Protein AF-A0A1L7VEY6-F1 (afdb_monomer_lite)

pLDDT: mean 81.84, std 14.25, range [28.11, 97.5]

Radius of gyration: 46.7 Å; chains: 1; bounding box: 85×42×125 Å

Sequence (259 aa):
MADPLSISASIAGLVALADLVFRSGTKYVKGYRGTPTEVGNLMREVRSLSVILHNLSLVAFDLEETERPETTAAVHEPPPALQPHYLHDCHQLLRRLETGLSRIEASLDSGSGRQRLQARLKWPFTSTESKDMIQDIQRYNQIIHTALAADSLAKLKHCLSRQIEMKDGLEKINRTAEKILDIQVKIALDTKRNQVLEDFGQFNPRGEYETNNRLRHDLTGLWLTQGPEFDCWYSTPASRLWCSGIPGAGKSVLFCSRD

Secondary structure (DSSP, 8-state):
------HHHHHHHHHHHHHHHHHHHHHHHHH-TT--HHHHHHHHHHHHHHHHHHHHHHHHHHHHHH----------PPPPSS-HHHHHHHHHHHHHHHHHHHHHHHHHHHS-HHHHHHHHH--SS-HHHHHHHHHHHHHHHHHHHHHHHHHHHHHHHHHHHHHHHHHHHHHHHHHHHHHHHHHHHHHHHHHHHHHHHHHH-SS-THHHHHHHHHHPPTTTTHHHHTSHHHHHHHHSTT--------TTSSHHHHT----

InterPro domains:
  IPR031348 Azaphilone pigments biosynthesis cluster protein L, N-terminal [PF17111] (2-161)
  IPR056884 Nephrocystin 3-like, N-terminal [PF24883] (220-256)

Foldseek 3Di:
DDDDQQPLNLLVVLLVLLVLLLVLLVCLVVLDPDDPVLSVLLSVLSVLLSVLSVVVSVVSVVVVVPDDPDPDDDDPDDDQLDDVVLSVVSVVLSVVSNVLSVVLVVQLVPDDPVSVVVSSVDRSDDPVVSVVSSVSSVVSSVSSVVSVVVVVVVVVVVVVVVVVVVVVVVVVVVVVVVVVVVVVVVVVVVVVVVVVCVVPCPDDCVVVLVVLCVVADPPQQVCPCVDPLNVCQVPDPPRDDDDDDDPPPSPSSSPSDDD

Structure (mmCIF, N/CA/C/O backbone):
data_AF-A0A1L7VEY6-F1
#
_entry.id   AF-A0A1L7VEY6-F1
#
loop_
_atom_site.group_PDB
_atom_site.id
_atom_site.type_symbol
_atom_site.label_atom_id
_atom_site.label_alt_id
_atom_site.label_comp_id
_atom_site.label_asym_id
_atom_site.label_entity_id
_atom_site.label_seq_id
_atom_site.pdbx_PDB_ins_code
_atom_site.Cartn_x
_atom_site.Cartn_y
_atom_site.Cartn_z
_atom_site.occupancy
_atom_site.B_iso_or_equiv
_atom_site.auth_seq_id
_atom_site.auth_comp_id
_atom_site.auth_asym_id
_atom_site.auth_atom_id
_atom_site.pdbx_PDB_model_num
ATOM 1 N N . MET A 1 1 ? 14.654 -15.160 25.512 1.00 33.06 1 MET A N 1
ATOM 2 C CA . MET A 1 1 ? 14.544 -13.850 26.189 1.00 33.06 1 MET A CA 1
ATOM 3 C C . MET A 1 1 ? 13.181 -13.328 25.791 1.00 33.06 1 MET A C 1
ATOM 5 O O . MET A 1 1 ? 12.918 -13.332 24.603 1.00 33.06 1 MET A O 1
ATOM 9 N N . ALA A 1 2 ? 12.300 -13.135 26.773 1.00 28.11 2 ALA A N 1
ATOM 10 C CA . ALA A 1 2 ? 10.842 -13.200 26.649 1.00 28.11 2 ALA A CA 1
ATOM 11 C C . ALA A 1 2 ? 10.269 -12.466 25.428 1.00 28.11 2 ALA A C 1
ATOM 13 O O . ALA A 1 2 ? 10.498 -11.267 25.300 1.00 28.11 2 ALA A O 1
ATOM 14 N N . ASP A 1 3 ? 9.490 -13.178 24.607 1.00 36.47 3 ASP A N 1
ATOM 15 C CA . ASP A 1 3 ? 8.553 -12.553 23.676 1.00 36.47 3 ASP A CA 1
ATOM 16 C C . ASP A 1 3 ? 7.595 -11.690 24.510 1.00 36.47 3 ASP A C 1
ATOM 18 O O . ASP A 1 3 ? 6.829 -12.227 25.323 1.00 36.47 3 ASP A O 1
ATOM 22 N N . PRO A 1 4 ? 7.651 -10.356 24.393 1.00 43.50 4 PRO A N 1
ATOM 23 C CA . PRO A 1 4 ? 6.598 -9.529 24.939 1.00 43.50 4 PRO A CA 1
ATOM 24 C C . PRO A 1 4 ? 5.365 -9.821 24.082 1.00 43.50 4 PRO A C 1
ATOM 26 O O . PRO A 1 4 ? 5.458 -9.766 22.861 1.00 43.50 4 PRO A O 1
ATOM 29 N N . LEU A 1 5 ? 4.245 -10.203 24.705 1.00 57.78 5 LEU A N 1
ATOM 30 C CA . LEU A 1 5 ? 2.937 -10.393 24.057 1.00 57.78 5 LEU A CA 1
ATOM 31 C C . LEU A 1 5 ? 2.794 -9.468 22.840 1.00 57.78 5 LEU A C 1
ATOM 33 O O . LEU A 1 5 ? 2.812 -8.248 23.024 1.00 57.78 5 LEU A O 1
ATOM 37 N N . SER A 1 6 ? 2.710 -10.028 21.628 1.00 76.94 6 SER A N 1
ATOM 38 C CA . SER A 1 6 ? 2.703 -9.191 20.427 1.00 76.94 6 SER A CA 1
ATOM 39 C C . SER A 1 6 ? 1.501 -8.238 20.445 1.00 76.94 6 SER A C 1
ATOM 41 O O . SER A 1 6 ? 0.494 -8.462 21.137 1.00 76.94 6 SER A O 1
ATOM 43 N N . ILE A 1 7 ? 1.628 -7.115 19.745 1.00 80.62 7 ILE A N 1
ATOM 44 C CA . ILE A 1 7 ? 0.630 -6.044 19.750 1.00 80.62 7 ILE A CA 1
ATOM 45 C C . ILE A 1 7 ? -0.705 -6.597 19.236 1.00 80.62 7 ILE A C 1
ATOM 47 O O . ILE A 1 7 ? -1.757 -6.301 19.816 1.00 80.62 7 ILE A O 1
ATOM 51 N N . SER A 1 8 ? -0.664 -7.474 18.229 1.00 82.38 8 SER A N 1
ATOM 52 C CA . SER A 1 8 ? -1.844 -8.175 17.718 1.00 82.38 8 SER A CA 1
ATOM 53 C C . SER A 1 8 ? -2.522 -9.041 18.790 1.00 82.38 8 SER A C 1
ATOM 55 O O . SER A 1 8 ? -3.744 -8.973 18.941 1.00 82.38 8 SER A O 1
ATOM 57 N N . ALA A 1 9 ? -1.760 -9.764 19.619 1.00 85.06 9 ALA A N 1
ATOM 58 C CA . ALA A 1 9 ? -2.306 -10.557 20.724 1.00 85.06 9 ALA A CA 1
ATOM 59 C C . ALA A 1 9 ? -2.981 -9.684 21.801 1.00 85.06 9 ALA A C 1
ATOM 61 O O . ALA A 1 9 ? -4.040 -10.044 22.326 1.00 85.06 9 ALA A O 1
ATOM 62 N N . SER A 1 10 ? -2.410 -8.514 22.106 1.00 86.69 10 SER A N 1
ATOM 63 C CA . SER A 1 10 ? -3.004 -7.539 23.035 1.00 86.69 10 SER A CA 1
ATOM 64 C C . SER A 1 10 ? -4.344 -6.995 22.518 1.00 86.69 10 SER A C 1
ATOM 66 O O . SER A 1 10 ? -5.344 -6.976 23.246 1.00 86.69 10 SER A O 1
ATOM 68 N N . ILE A 1 11 ? -4.406 -6.627 21.232 1.00 88.56 11 ILE A N 1
ATOM 69 C CA . ILE A 1 11 ? -5.637 -6.146 20.586 1.00 88.56 11 ILE A CA 1
ATOM 70 C C . ILE A 1 11 ? -6.682 -7.270 20.496 1.00 88.56 11 ILE A C 1
ATOM 72 O O . ILE A 1 11 ? -7.860 -7.038 20.770 1.00 88.56 11 ILE A O 1
ATOM 76 N N . ALA A 1 12 ? -6.277 -8.505 20.198 1.00 88.94 12 ALA A N 1
ATOM 77 C CA . ALA A 1 12 ? -7.180 -9.655 20.211 1.00 88.94 12 ALA A CA 1
ATOM 78 C C . ALA A 1 12 ? -7.801 -9.886 21.604 1.00 88.94 12 ALA A C 1
ATOM 80 O O . ALA A 1 12 ? -8.997 -10.175 21.717 1.00 88.94 12 ALA A O 1
ATOM 81 N N . GLY A 1 13 ? -7.026 -9.684 22.676 1.00 91.06 13 GLY A N 1
ATOM 82 C CA . GLY A 1 13 ? -7.532 -9.705 24.052 1.00 91.06 13 GLY A CA 1
ATOM 83 C C . GLY A 1 13 ? -8.598 -8.634 24.315 1.00 91.06 13 GLY A C 1
ATOM 84 O O . GLY A 1 13 ? -9.615 -8.912 24.955 1.00 91.06 13 GLY A O 1
ATOM 85 N N . LEU A 1 14 ? -8.409 -7.430 23.770 1.00 91.69 14 LEU A N 1
ATOM 86 C CA . LEU A 1 14 ? -9.393 -6.343 23.805 1.00 91.69 14 LEU A CA 1
ATOM 87 C C . LEU A 1 14 ? -10.690 -6.694 23.058 1.00 91.69 14 LEU A C 1
ATOM 89 O O . LEU A 1 14 ? -11.776 -6.453 23.588 1.00 91.69 14 LEU A O 1
ATOM 93 N N . VAL A 1 15 ? -10.590 -7.301 21.869 1.00 93.06 15 VAL A N 1
ATOM 94 C CA . VAL A 1 15 ? -11.752 -7.775 21.090 1.00 93.06 15 VAL A CA 1
ATOM 95 C C . VAL A 1 15 ? -12.550 -8.806 21.887 1.00 93.06 15 VAL A C 1
ATOM 97 O O . VAL A 1 15 ? -13.763 -8.665 22.044 1.00 93.06 15 VAL A O 1
ATOM 100 N N . ALA A 1 16 ? -11.872 -9.804 22.462 1.00 92.88 16 ALA A N 1
ATOM 101 C CA . ALA A 1 16 ? -12.519 -10.834 23.275 1.00 92.88 16 ALA A CA 1
ATOM 102 C C . ALA A 1 16 ? -13.259 -10.238 24.485 1.00 92.88 16 ALA A C 1
ATOM 104 O O . ALA A 1 16 ? -14.359 -10.677 24.833 1.00 92.88 16 ALA A O 1
ATOM 105 N N . LEU A 1 17 ? -12.679 -9.208 25.106 1.00 93.19 17 LEU A N 1
ATOM 106 C CA . LEU A 1 17 ? -13.295 -8.496 26.218 1.00 93.19 17 LEU A CA 1
ATOM 107 C C . LEU A 1 17 ? -14.542 -7.716 25.767 1.00 93.19 17 LEU A C 1
ATOM 109 O O . LEU A 1 17 ? -15.595 -7.824 26.397 1.00 93.19 17 LEU A O 1
ATOM 113 N N . ALA A 1 18 ? -14.451 -6.958 24.670 1.00 93.75 18 ALA A N 1
ATOM 114 C CA . ALA A 1 18 ? -15.583 -6.212 24.119 1.00 93.75 18 ALA A CA 1
ATOM 115 C C . ALA A 1 18 ? -16.755 -7.141 23.762 1.00 93.75 18 ALA A C 1
ATOM 117 O O . ALA A 1 18 ? -17.911 -6.848 24.084 1.00 93.75 18 ALA A O 1
ATOM 118 N N . ASP A 1 19 ? -16.456 -8.302 23.179 1.00 91.50 19 ASP A N 1
ATOM 119 C CA . ASP A 1 19 ? -17.444 -9.330 22.861 1.00 91.50 19 ASP A CA 1
ATOM 120 C C . ASP A 1 19 ? -18.105 -9.921 24.109 1.00 91.50 19 ASP A C 1
ATOM 122 O O . ASP A 1 19 ? -19.321 -10.144 24.116 1.00 91.50 19 ASP A O 1
ATOM 126 N N . LEU A 1 20 ? -17.339 -10.156 25.177 1.00 91.62 20 LEU A N 1
ATOM 127 C CA . LEU A 1 20 ? -17.881 -10.620 26.454 1.00 91.62 20 LEU A CA 1
ATOM 128 C C . LEU A 1 20 ? -18.860 -9.593 27.041 1.00 91.62 20 LEU A C 1
ATOM 130 O O . LEU A 1 20 ? -19.999 -9.945 27.359 1.00 91.62 20 LEU A O 1
ATOM 134 N N . VAL A 1 21 ? -18.456 -8.318 27.099 1.00 91.25 21 VAL A N 1
ATOM 135 C CA . VAL A 1 21 ? -19.304 -7.207 27.567 1.00 91.25 21 VAL A CA 1
ATOM 136 C C . VAL A 1 21 ? -20.582 -7.113 26.738 1.00 91.25 21 VAL A C 1
ATOM 138 O O . VAL A 1 21 ? -21.679 -7.032 27.296 1.00 91.25 21 VAL A O 1
ATOM 141 N N . PHE A 1 22 ? -20.468 -7.180 25.410 1.00 90.81 22 PHE A N 1
ATOM 142 C CA . PHE A 1 22 ? -21.618 -7.128 24.513 1.00 90.81 22 PHE A CA 1
ATOM 143 C C . PHE A 1 22 ? -22.574 -8.308 24.731 1.00 90.81 22 PHE A C 1
ATOM 145 O O . PHE A 1 22 ? -23.793 -8.124 24.794 1.00 90.81 22 PHE A O 1
ATOM 152 N N . ARG A 1 23 ? -22.058 -9.532 24.886 1.00 88.38 23 ARG A N 1
ATOM 153 C CA . ARG A 1 23 ? -22.882 -10.724 25.151 1.00 88.38 23 ARG A CA 1
ATOM 154 C C . ARG A 1 23 ? -23.625 -10.610 26.480 1.00 88.38 23 ARG A C 1
ATOM 156 O O . ARG A 1 23 ? -24.834 -10.842 26.511 1.00 88.38 23 ARG A O 1
ATOM 163 N N . SER A 1 24 ? -22.943 -10.230 27.556 1.00 85.06 24 SER A N 1
ATOM 164 C CA . SER A 1 24 ? -23.573 -10.079 28.875 1.00 85.06 24 SER A CA 1
ATOM 165 C C . SER A 1 24 ? -24.581 -8.927 28.897 1.00 85.06 24 SER A C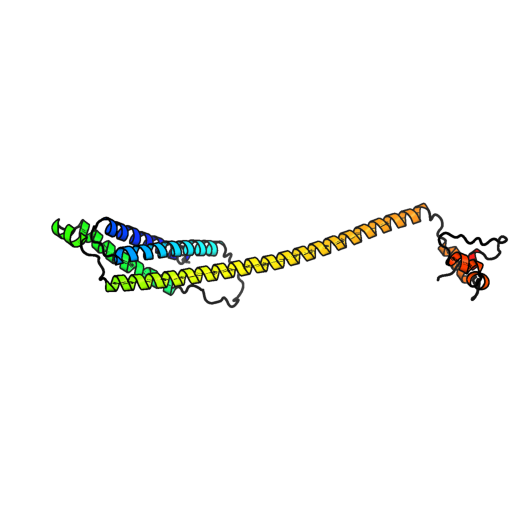 1
ATOM 167 O O . SER A 1 24 ? -25.713 -9.095 29.358 1.00 85.06 24 SER A O 1
ATOM 169 N N . GLY A 1 25 ? -24.251 -7.782 28.297 1.00 84.88 25 GLY A N 1
ATOM 170 C CA . GLY A 1 25 ? -25.176 -6.654 28.233 1.00 84.88 25 GLY A CA 1
ATOM 171 C C . GLY A 1 25 ? -26.377 -6.894 27.311 1.00 84.88 25 GLY A C 1
ATOM 172 O O . GLY A 1 25 ? -27.495 -6.506 27.644 1.00 84.88 25 GLY A O 1
ATOM 173 N N . THR A 1 26 ? -26.224 -7.614 26.195 1.00 83.88 26 THR A N 1
ATOM 174 C CA . THR A 1 26 ? -27.374 -7.979 25.342 1.00 83.88 26 THR A CA 1
ATOM 175 C C . THR A 1 26 ? -28.295 -9.011 25.987 1.00 83.88 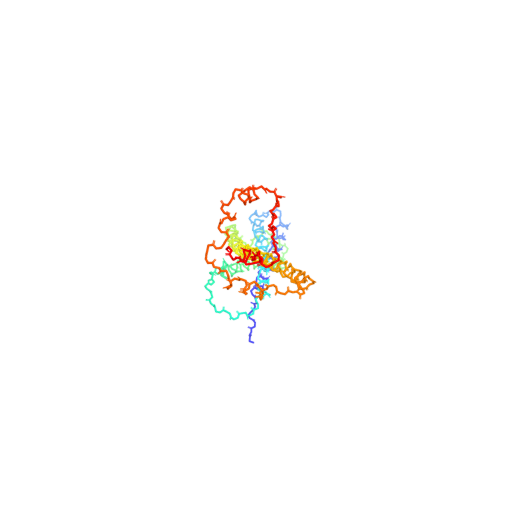26 THR A C 1
ATOM 177 O O . THR A 1 26 ? -29.512 -8.921 25.805 1.00 83.88 26 THR A O 1
ATOM 180 N N . LYS A 1 27 ? -27.761 -9.960 26.773 1.00 82.75 27 LYS A N 1
ATOM 181 C CA . LYS A 1 27 ? -28.581 -10.845 27.621 1.00 82.75 27 LYS A CA 1
ATOM 182 C C . LYS A 1 27 ? -29.423 -10.030 28.602 1.00 82.75 27 LYS A C 1
ATOM 184 O O . LYS A 1 27 ? -30.616 -10.298 28.733 1.00 82.75 27 LYS A O 1
ATOM 189 N N . TYR A 1 28 ? -28.831 -9.009 29.225 1.00 78.94 28 TYR A N 1
ATOM 190 C CA . TYR A 1 28 ? -29.542 -8.102 30.124 1.00 78.94 28 TYR A CA 1
ATOM 191 C C . TYR A 1 28 ? -30.670 -7.342 29.404 1.00 78.94 28 TYR A C 1
ATOM 193 O O . TYR A 1 28 ? -31.821 -7.408 29.834 1.00 78.94 28 TYR A O 1
ATOM 201 N N . VAL A 1 29 ? -30.377 -6.718 28.255 1.00 80.88 29 VAL A N 1
ATOM 202 C CA . VAL A 1 29 ? -31.369 -5.973 27.451 1.00 80.88 29 VAL A CA 1
ATOM 203 C C . VAL A 1 29 ? -32.544 -6.860 27.021 1.00 80.88 29 VAL A C 1
ATOM 205 O O . VAL A 1 29 ? -33.693 -6.431 27.083 1.00 80.88 29 VAL A O 1
ATOM 208 N N . LYS A 1 30 ? -32.279 -8.104 26.597 1.00 79.88 30 LYS A N 1
ATOM 209 C CA . LYS A 1 30 ? -33.329 -9.049 26.171 1.00 79.88 30 LYS A CA 1
ATOM 210 C C . LYS A 1 30 ? -34.138 -9.615 27.338 1.00 79.88 30 LYS A C 1
ATOM 212 O O . LYS A 1 30 ? -35.305 -9.954 27.161 1.00 79.88 30 LYS A O 1
ATOM 217 N N . GLY A 1 31 ? -33.522 -9.747 28.510 1.00 71.62 31 GLY A N 1
ATOM 218 C CA . GLY A 1 31 ? -34.147 -10.325 29.696 1.00 71.62 31 GLY A CA 1
ATOM 219 C C . GLY A 1 31 ? -35.153 -9.406 30.392 1.00 71.62 31 GLY A C 1
ATOM 220 O O . GLY A 1 31 ? -35.897 -9.883 31.249 1.00 71.62 31 GLY A O 1
ATOM 221 N N . TYR A 1 32 ? -35.200 -8.113 30.044 1.00 67.56 32 TYR A N 1
ATOM 222 C CA . TYR A 1 32 ? -35.969 -7.124 30.794 1.00 67.56 32 TYR A CA 1
ATOM 223 C C . TYR A 1 32 ? -36.780 -6.161 29.910 1.00 67.56 32 TYR A C 1
ATOM 225 O O . TYR A 1 32 ? -36.256 -5.469 29.040 1.00 67.56 32 TYR A O 1
ATOM 233 N N . ARG A 1 33 ? -38.095 -6.081 30.177 1.00 57.72 33 ARG A N 1
ATOM 234 C CA . ARG A 1 33 ? -39.062 -5.260 29.419 1.00 57.72 33 ARG A CA 1
ATOM 235 C C . ARG A 1 33 ? -39.012 -3.752 29.730 1.00 57.72 33 ARG A C 1
ATOM 237 O O . ARG A 1 33 ? -39.722 -3.002 29.074 1.00 57.72 33 ARG A O 1
ATOM 244 N N . GLY A 1 34 ? -38.197 -3.303 30.690 1.00 64.75 34 GLY A N 1
ATOM 245 C CA . GLY A 1 34 ? -38.077 -1.891 31.097 1.00 64.75 34 GLY A CA 1
ATOM 246 C C . GLY A 1 34 ? -36.655 -1.334 31.008 1.00 64.75 34 GLY A C 1
ATOM 247 O O . GLY A 1 34 ? -36.299 -0.448 31.781 1.00 64.75 34 GLY A O 1
ATOM 248 N N . THR A 1 35 ? -35.813 -1.917 30.153 1.00 67.38 35 THR A N 1
ATOM 249 C CA . THR A 1 35 ? -34.392 -1.565 30.063 1.00 67.38 35 THR A CA 1
ATOM 250 C C . THR A 1 35 ? -34.218 -0.095 29.658 1.00 67.38 35 THR A C 1
ATOM 252 O O . THR A 1 35 ? -34.824 0.317 28.667 1.00 67.38 35 THR A O 1
ATOM 255 N N . PRO A 1 36 ? -33.384 0.692 30.370 1.00 74.38 36 PRO A N 1
ATOM 256 C CA . PRO A 1 36 ? -33.087 2.063 29.976 1.00 74.38 36 PRO A CA 1
ATOM 257 C C . PRO A 1 36 ? -32.512 2.095 28.560 1.00 74.38 36 PRO A C 1
ATOM 259 O O . PRO A 1 36 ? -31.654 1.279 28.205 1.00 74.38 36 PRO A O 1
ATOM 262 N N . THR A 1 37 ? -32.962 3.050 27.750 1.00 81.62 37 THR A N 1
ATOM 263 C CA . THR A 1 37 ? -32.479 3.247 26.373 1.00 81.62 37 THR A CA 1
ATOM 264 C C . THR A 1 37 ? -30.956 3.400 26.294 1.00 81.62 37 THR A C 1
ATOM 266 O O . THR A 1 37 ? -30.326 2.978 25.325 1.00 81.62 37 THR A O 1
ATOM 269 N N . GLU A 1 38 ? -30.358 3.927 27.359 1.00 81.75 38 GLU A N 1
ATOM 270 C CA . GLU A 1 38 ? -28.931 4.116 27.575 1.00 81.75 38 GLU A CA 1
ATOM 271 C C . GLU A 1 38 ? -28.163 2.796 27.518 1.00 81.75 38 GLU A C 1
ATOM 273 O O . GLU A 1 38 ? -27.104 2.741 26.905 1.00 81.75 38 GLU A O 1
ATOM 278 N N . VAL A 1 39 ? -28.711 1.708 28.066 1.00 84.12 39 VAL A N 1
ATOM 279 C CA . VAL A 1 39 ? -28.053 0.393 28.032 1.00 84.12 39 VAL A CA 1
ATOM 280 C C . VAL A 1 39 ? -28.006 -0.148 26.605 1.00 84.12 39 VAL A C 1
ATOM 282 O O . VAL A 1 39 ? -26.983 -0.667 26.164 1.00 84.12 39 VAL A O 1
ATOM 285 N N . GLY A 1 40 ? -29.098 0.010 25.851 1.00 85.12 40 GLY A N 1
ATOM 286 C CA . GLY A 1 40 ? -29.143 -0.378 24.441 1.00 85.12 40 GLY A CA 1
ATOM 287 C C . GLY A 1 40 ? -28.168 0.432 23.583 1.00 85.12 40 GLY A C 1
ATOM 288 O O . GLY A 1 40 ? -27.481 -0.133 22.730 1.00 85.12 40 GLY A O 1
ATOM 289 N N . ASN A 1 41 ? -28.070 1.739 23.839 1.00 88.12 41 ASN A N 1
ATOM 290 C CA . ASN A 1 41 ? -27.112 2.617 23.169 1.00 88.12 41 ASN A CA 1
ATOM 291 C C . ASN A 1 41 ? -25.667 2.235 23.509 1.00 88.12 41 ASN A C 1
ATOM 293 O O . ASN A 1 41 ? -24.867 2.059 22.597 1.00 88.12 41 ASN A O 1
ATOM 297 N N . LEU A 1 42 ? -25.364 1.996 24.786 1.00 89.75 42 LEU A N 1
ATOM 298 C CA . LEU A 1 42 ? -24.052 1.535 25.233 1.00 89.75 42 LEU A CA 1
ATOM 299 C C . LEU A 1 42 ? -23.646 0.223 24.553 1.00 89.75 42 LEU A C 1
ATOM 301 O O . LEU A 1 42 ? -22.539 0.122 24.036 1.00 89.75 42 LEU A O 1
ATOM 305 N N . MET A 1 43 ? -24.543 -0.765 24.474 1.00 90.19 43 MET A N 1
ATOM 306 C CA . MET A 1 43 ? -24.238 -2.025 23.783 1.00 90.19 43 MET A CA 1
ATOM 307 C C . MET A 1 43 ? -24.006 -1.840 22.281 1.00 90.19 43 MET A C 1
ATOM 309 O O . MET A 1 43 ? -23.199 -2.561 21.694 1.00 90.19 43 MET A O 1
ATOM 313 N N . ARG A 1 44 ? -24.686 -0.879 21.644 1.00 90.94 44 ARG A N 1
ATOM 314 C CA . ARG A 1 44 ? -24.435 -0.536 20.237 1.00 90.94 44 ARG A CA 1
ATOM 315 C C . ARG A 1 44 ? -23.032 0.041 20.054 1.00 90.94 44 ARG A C 1
ATOM 317 O O . ARG A 1 44 ? -22.335 -0.369 19.130 1.00 90.94 44 ARG A O 1
ATOM 324 N N . GLU A 1 45 ? -22.611 0.923 20.955 1.00 93.06 45 GLU A N 1
ATOM 325 C CA . GLU A 1 45 ? -21.274 1.522 20.922 1.00 93.06 45 GLU A CA 1
ATOM 326 C C . GLU A 1 45 ? -20.167 0.504 21.224 1.00 93.06 45 GLU A C 1
ATOM 328 O O . GLU A 1 45 ? -19.169 0.466 20.509 1.00 93.06 45 GLU A O 1
ATOM 333 N N . VAL A 1 46 ? -20.365 -0.390 22.202 1.00 92.62 46 VAL A N 1
ATOM 334 C CA . VAL A 1 46 ? -19.427 -1.496 22.488 1.00 92.62 46 VAL A CA 1
ATOM 335 C C . VAL A 1 46 ? -19.292 -2.431 21.284 1.00 92.62 46 VAL A C 1
ATOM 337 O O . VAL A 1 46 ? -18.192 -2.877 20.966 1.00 92.62 46 VAL A O 1
ATOM 340 N N . ARG A 1 47 ? -20.391 -2.707 20.570 1.00 91.81 47 ARG A N 1
ATOM 341 C CA . ARG A 1 47 ? -20.339 -3.495 19.331 1.00 91.81 47 ARG A CA 1
ATOM 342 C C . ARG A 1 47 ? -19.530 -2.790 18.246 1.00 91.81 47 ARG A C 1
ATOM 344 O O . ARG A 1 47 ? -18.737 -3.444 17.578 1.00 91.81 47 ARG A O 1
ATOM 351 N N . SER A 1 48 ? -19.747 -1.488 18.068 1.00 92.25 48 SER A N 1
ATOM 352 C CA . SER A 1 48 ? -18.969 -0.671 17.130 1.00 92.25 48 SER A CA 1
ATOM 353 C C . SER A 1 48 ? -17.474 -0.737 17.462 1.00 92.25 48 SER A C 1
ATOM 355 O O . SER A 1 48 ? -16.655 -1.013 16.586 1.00 92.25 48 SER A O 1
ATOM 357 N N . LEU A 1 49 ? -17.138 -0.624 18.751 1.00 92.56 49 LEU A N 1
ATOM 358 C CA . LEU A 1 49 ? -15.768 -0.739 19.244 1.00 92.56 49 LEU A CA 1
ATOM 359 C C . LEU A 1 49 ? -15.162 -2.117 18.975 1.00 92.56 49 LEU A C 1
ATOM 361 O O . LEU A 1 49 ? -14.035 -2.185 18.499 1.00 92.56 49 LEU A O 1
ATOM 365 N N . SER A 1 50 ? -15.903 -3.206 19.204 1.00 92.25 50 SER A N 1
ATOM 366 C CA . SER A 1 50 ? -15.431 -4.567 18.893 1.00 92.25 50 SER A CA 1
ATOM 367 C C . SER A 1 50 ? -15.064 -4.718 17.410 1.00 92.25 50 SER A C 1
ATOM 369 O O . SER A 1 50 ? -13.989 -5.219 17.087 1.00 92.25 50 SER A O 1
ATOM 371 N N . VAL A 1 51 ? -15.898 -4.199 16.498 1.00 91.75 51 VAL A N 1
ATOM 372 C CA . VAL A 1 51 ? -15.626 -4.245 15.049 1.00 91.75 51 VAL A CA 1
ATOM 373 C C . VAL A 1 51 ? -14.360 -3.463 14.689 1.00 91.75 51 VAL A C 1
ATOM 375 O O . VAL A 1 51 ? -13.517 -3.963 13.948 1.00 91.75 51 VAL A O 1
ATOM 378 N N . ILE A 1 52 ? -14.202 -2.250 15.222 1.00 91.12 52 ILE A N 1
ATOM 379 C CA . ILE A 1 52 ? -13.029 -1.412 14.940 1.00 91.12 52 ILE A CA 1
ATOM 380 C C . ILE A 1 52 ? -11.752 -2.036 15.525 1.00 91.12 52 ILE A C 1
ATOM 382 O O . ILE A 1 52 ? -10.721 -2.056 14.854 1.00 91.12 52 ILE A O 1
ATOM 386 N N . LEU A 1 53 ? -11.819 -2.597 16.736 1.00 91.00 53 LEU A N 1
ATOM 387 C CA . LEU A 1 53 ? -10.705 -3.321 17.354 1.00 91.00 53 LEU A CA 1
ATOM 388 C C . LEU A 1 53 ? -10.342 -4.588 16.575 1.00 91.00 53 LEU A C 1
ATOM 390 O O . LEU A 1 53 ? -9.164 -4.909 16.456 1.00 91.00 53 LEU A O 1
ATOM 394 N N . HIS A 1 54 ? -11.324 -5.289 16.006 1.00 90.56 54 HIS A N 1
ATOM 395 C CA . HIS A 1 54 ? -11.062 -6.440 15.149 1.00 90.56 54 HIS A CA 1
ATOM 396 C C . HIS A 1 54 ? -10.323 -6.028 13.871 1.00 90.56 54 HIS A C 1
ATOM 398 O O . HIS A 1 54 ? -9.308 -6.631 13.535 1.00 90.56 54 HIS A O 1
ATOM 404 N N . ASN A 1 55 ? -10.760 -4.951 13.211 1.00 89.06 55 ASN A N 1
ATOM 405 C CA . ASN A 1 55 ? -10.047 -4.403 12.054 1.00 89.06 55 ASN A CA 1
ATOM 406 C C . ASN A 1 55 ? -8.614 -3.992 12.419 1.00 89.06 55 ASN A C 1
ATOM 408 O O . ASN A 1 55 ? -7.682 -4.274 11.671 1.00 89.06 55 ASN A O 1
ATOM 412 N N . LEU A 1 56 ? -8.426 -3.375 13.589 1.00 87.69 56 LEU A N 1
ATOM 413 C CA . LEU A 1 56 ? -7.100 -3.036 14.100 1.00 87.69 56 LEU A CA 1
ATOM 414 C C . LEU A 1 56 ? -6.247 -4.287 14.362 1.00 87.69 56 LEU A C 1
ATOM 416 O O . LEU A 1 56 ? -5.058 -4.274 14.063 1.00 87.69 56 LEU A O 1
ATOM 420 N N . SER A 1 57 ? -6.842 -5.371 14.866 1.00 88.31 57 SER A N 1
ATOM 421 C CA . SER A 1 57 ? -6.157 -6.652 15.072 1.00 88.31 57 SER A CA 1
ATOM 422 C C . SER A 1 57 ? -5.666 -7.261 13.760 1.00 88.31 57 SER A C 1
ATOM 424 O O . SER A 1 57 ? -4.565 -7.800 13.738 1.00 88.31 57 SER A O 1
ATOM 426 N N . LEU A 1 58 ? -6.465 -7.183 12.689 1.00 85.31 58 LEU A N 1
ATOM 427 C CA . LEU A 1 58 ? -6.071 -7.669 11.362 1.00 85.31 58 LEU A CA 1
ATOM 428 C C . LEU A 1 58 ? -4.886 -6.864 10.822 1.00 85.31 58 LEU A C 1
ATOM 430 O O . LEU A 1 58 ? -3.889 -7.441 10.410 1.00 85.31 58 LEU A O 1
ATOM 434 N N . VAL A 1 59 ? -4.954 -5.532 10.919 1.00 83.94 59 VAL A N 1
ATOM 435 C CA . VAL A 1 59 ? -3.852 -4.655 10.493 1.00 83.94 59 VAL A CA 1
ATOM 436 C C . VAL A 1 59 ? -2.583 -4.909 11.311 1.00 83.94 59 VAL A C 1
ATOM 438 O O . VAL A 1 59 ? -1.498 -4.945 10.740 1.00 83.94 59 VAL A O 1
ATOM 441 N N . ALA A 1 60 ? -2.698 -5.099 12.628 1.00 83.75 60 ALA A N 1
ATOM 442 C CA . ALA A 1 60 ? -1.553 -5.399 13.486 1.00 83.75 60 ALA A CA 1
ATOM 443 C C . ALA A 1 60 ? -0.912 -6.754 13.145 1.00 83.75 60 ALA A C 1
ATOM 445 O O . ALA A 1 60 ? 0.309 -6.852 13.119 1.00 83.75 60 ALA A O 1
ATOM 446 N N . PHE A 1 61 ? -1.721 -7.775 12.848 1.00 82.31 61 PHE A N 1
ATOM 447 C CA . PHE A 1 61 ? -1.231 -9.089 12.430 1.00 82.31 61 PHE A CA 1
ATOM 448 C C . PHE A 1 61 ? -0.485 -9.022 11.090 1.00 82.31 61 PHE A C 1
ATOM 450 O O . PHE A 1 61 ? 0.644 -9.494 10.998 1.00 82.31 61 PHE A O 1
ATOM 457 N N . ASP A 1 62 ? -1.072 -8.364 10.083 1.00 78.56 62 ASP A N 1
ATOM 458 C CA . ASP A 1 62 ? -0.447 -8.208 8.764 1.00 78.56 62 ASP A CA 1
ATOM 459 C C . ASP A 1 62 ? 0.900 -7.466 8.853 1.00 78.56 62 ASP A C 1
ATOM 461 O O . ASP A 1 62 ? 1.846 -7.789 8.131 1.00 78.56 62 ASP A O 1
ATOM 465 N N . LEU A 1 63 ? 1.000 -6.464 9.736 1.00 74.50 63 LEU A N 1
ATOM 466 C CA . LEU A 1 63 ? 2.239 -5.720 9.974 1.00 74.50 63 LEU A CA 1
ATOM 467 C C . LEU A 1 63 ? 3.303 -6.585 10.662 1.00 74.50 63 LEU A C 1
ATOM 469 O O . LEU A 1 63 ? 4.436 -6.619 10.189 1.00 74.50 63 LEU A O 1
ATOM 473 N N . GLU A 1 64 ? 2.934 -7.325 11.710 1.00 78.31 64 GLU A N 1
ATOM 474 C CA . GLU A 1 64 ? 3.843 -8.246 12.411 1.00 78.31 64 GLU A CA 1
ATOM 475 C C . GLU A 1 64 ? 4.360 -9.372 11.493 1.00 78.31 64 GLU A C 1
ATOM 477 O O . GLU A 1 64 ? 5.503 -9.801 11.637 1.00 78.31 64 GLU A O 1
ATOM 482 N N . GLU A 1 65 ? 3.559 -9.839 10.528 1.00 72.56 65 GLU A N 1
ATOM 483 C CA . GLU A 1 65 ? 3.977 -10.860 9.552 1.00 72.56 65 GLU A CA 1
ATOM 484 C C . GLU A 1 65 ? 4.854 -10.282 8.421 1.00 72.56 65 GLU A C 1
ATOM 486 O O . GLU A 1 65 ? 5.726 -10.971 7.883 1.00 72.56 65 GLU A O 1
ATOM 491 N N . THR A 1 66 ? 4.649 -9.010 8.062 1.00 65.25 66 THR A N 1
ATOM 492 C CA . THR A 1 66 ? 5.382 -8.343 6.970 1.00 65.25 66 THR A CA 1
ATOM 493 C C . THR A 1 66 ? 6.728 -7.759 7.424 1.00 65.25 66 THR A C 1
ATOM 495 O O . THR A 1 66 ? 7.637 -7.624 6.597 1.00 65.25 66 THR A O 1
ATOM 498 N N . GLU A 1 67 ? 6.903 -7.451 8.715 1.00 56.19 67 GLU A N 1
ATOM 499 C CA . GLU A 1 67 ? 8.178 -7.006 9.297 1.00 56.19 67 GLU A CA 1
ATOM 500 C C . GLU A 1 67 ? 9.234 -8.132 9.284 1.00 56.19 67 GLU A C 1
ATOM 502 O O . GLU A 1 67 ? 9.483 -8.837 10.263 1.00 56.19 67 GLU A O 1
ATOM 507 N N . ARG A 1 68 ? 9.940 -8.285 8.155 1.00 43.38 68 ARG A N 1
ATOM 508 C CA . ARG A 1 68 ? 11.297 -8.852 8.178 1.00 43.38 68 ARG A CA 1
ATOM 509 C C . ARG A 1 68 ? 12.215 -7.891 8.942 1.00 43.38 68 ARG A C 1
ATOM 511 O O . ARG A 1 68 ? 12.074 -6.682 8.770 1.00 43.38 68 ARG A O 1
ATOM 518 N N . PRO A 1 69 ? 13.192 -8.391 9.724 1.00 45.09 69 PRO A N 1
ATOM 519 C CA . PRO A 1 69 ? 14.141 -7.548 10.438 1.00 45.09 69 PRO A CA 1
ATOM 520 C C . PRO A 1 69 ? 15.116 -6.918 9.437 1.00 45.09 69 PRO A C 1
ATOM 522 O O . PRO A 1 69 ? 16.231 -7.398 9.239 1.00 45.09 69 PRO A O 1
ATOM 525 N N . GLU A 1 70 ? 14.689 -5.858 8.759 1.00 39.81 70 GLU A N 1
ATOM 526 C CA . GLU A 1 70 ? 15.589 -5.010 7.995 1.00 39.81 70 GLU A CA 1
ATOM 527 C C . GLU A 1 70 ? 16.160 -3.958 8.940 1.00 39.81 70 GLU A C 1
ATOM 529 O O . GLU A 1 70 ? 15.527 -2.979 9.329 1.00 39.81 70 GLU A O 1
ATOM 534 N N . THR A 1 71 ? 17.395 -4.223 9.353 1.00 40.97 71 THR A N 1
ATOM 535 C CA . THR A 1 71 ? 18.281 -3.331 10.090 1.00 40.97 71 THR A CA 1
ATOM 536 C C . THR A 1 71 ? 18.587 -2.092 9.243 1.00 40.97 71 THR A C 1
ATOM 538 O O . THR A 1 71 ? 19.681 -1.956 8.701 1.00 40.97 71 THR A O 1
ATOM 541 N N . THR A 1 72 ? 17.642 -1.167 9.099 1.00 40.22 72 THR A N 1
ATOM 542 C CA . THR A 1 72 ? 17.908 0.140 8.488 1.00 40.22 72 THR A CA 1
ATOM 543 C C . THR A 1 72 ? 17.495 1.254 9.430 1.00 40.22 72 THR A C 1
ATOM 545 O O . THR A 1 72 ? 16.323 1.539 9.644 1.00 40.22 72 THR A O 1
ATOM 548 N N . ALA A 1 73 ? 18.539 1.840 10.013 1.00 40.53 73 ALA A N 1
ATOM 549 C CA . ALA A 1 73 ? 18.601 3.077 10.768 1.00 40.53 73 ALA A CA 1
ATOM 550 C C . ALA A 1 73 ? 17.444 4.064 10.528 1.00 40.53 73 ALA A C 1
ATOM 552 O O . ALA A 1 73 ? 17.292 4.592 9.431 1.00 40.53 73 ALA A O 1
ATOM 553 N N . ALA A 1 74 ? 16.726 4.361 11.617 1.00 44.56 74 ALA A N 1
ATOM 554 C CA . ALA A 1 74 ? 16.174 5.664 11.996 1.00 44.56 74 ALA A CA 1
ATOM 555 C C . ALA A 1 74 ? 15.924 6.656 10.843 1.00 44.56 74 ALA A C 1
ATOM 557 O O . ALA A 1 74 ? 16.530 7.729 10.777 1.00 44.56 74 ALA A O 1
ATOM 558 N N . VAL A 1 75 ? 14.984 6.328 9.960 1.00 42.91 75 VAL A N 1
ATOM 559 C CA . VAL A 1 75 ? 14.228 7.360 9.252 1.00 42.91 75 VAL A CA 1
ATOM 560 C C . VAL A 1 75 ? 13.205 7.890 10.250 1.00 42.91 75 VAL A C 1
ATOM 562 O O . VAL A 1 75 ? 12.659 7.134 11.044 1.00 42.91 75 VAL A O 1
ATOM 565 N N . HIS A 1 76 ? 13.019 9.207 10.264 1.00 42.50 76 HIS A N 1
ATOM 566 C CA . HIS A 1 76 ? 12.063 9.924 11.105 1.00 42.50 76 HIS A CA 1
ATOM 567 C C . HIS A 1 76 ? 10.643 9.393 10.836 1.00 42.50 76 HIS A C 1
ATOM 569 O O . HIS A 1 76 ? 9.923 9.914 9.983 1.00 42.50 76 HIS A O 1
ATOM 575 N N . GLU A 1 77 ? 10.263 8.309 11.507 1.00 47.66 77 GLU A N 1
ATOM 576 C CA . GLU A 1 77 ? 8.909 7.790 11.437 1.00 47.66 77 GLU A CA 1
ATOM 577 C C . GLU A 1 77 ? 7.980 8.808 12.101 1.00 47.66 77 GLU A C 1
ATOM 579 O O . GLU A 1 77 ? 8.267 9.286 13.208 1.00 47.66 77 GLU A O 1
ATOM 584 N N . PRO A 1 78 ? 6.889 9.207 11.427 1.00 54.12 78 PRO A N 1
ATOM 585 C CA . PRO A 1 78 ? 5.874 10.022 12.066 1.00 54.12 78 PRO A CA 1
ATOM 586 C C . PRO A 1 78 ? 5.384 9.303 13.332 1.00 54.12 78 PRO A C 1
ATOM 588 O O . PRO A 1 78 ? 5.328 8.071 13.349 1.00 54.12 78 PRO A O 1
ATOM 591 N N . PRO A 1 79 ? 5.030 10.044 14.398 1.00 55.69 79 PRO A N 1
ATOM 592 C CA . PRO A 1 79 ? 4.519 9.426 15.612 1.00 55.69 79 PRO A CA 1
ATOM 593 C C . PRO A 1 79 ? 3.343 8.503 15.262 1.00 55.69 79 PRO A C 1
ATOM 595 O O . PRO A 1 79 ? 2.540 8.859 14.390 1.00 55.69 79 PRO A O 1
ATOM 598 N N . PRO A 1 80 ? 3.232 7.333 15.916 1.00 64.88 80 PRO A N 1
ATOM 599 C CA . PRO A 1 80 ? 2.205 6.359 15.589 1.00 64.88 80 PRO A CA 1
ATOM 600 C C . PRO A 1 80 ? 0.832 7.028 15.654 1.00 64.88 80 PRO A C 1
ATOM 602 O O . PRO A 1 80 ? 0.492 7.678 16.646 1.00 64.88 80 PRO A O 1
ATOM 605 N N . ALA A 1 81 ? 0.046 6.873 14.583 1.00 67.19 81 ALA A N 1
ATOM 606 C CA . ALA A 1 81 ? -1.274 7.493 14.460 1.00 67.19 81 ALA A CA 1
ATOM 607 C C . ALA A 1 81 ? -2.216 7.088 15.610 1.00 67.19 81 ALA A C 1
ATOM 609 O O . ALA A 1 81 ? -3.140 7.827 15.948 1.00 67.19 81 ALA A O 1
ATOM 610 N N . LEU A 1 82 ? -1.952 5.934 16.236 1.00 78.06 82 LEU A N 1
ATOM 611 C CA . LEU A 1 82 ? -2.614 5.466 17.442 1.00 78.06 82 LEU A CA 1
ATOM 612 C C . LEU A 1 82 ? -1.620 5.395 18.607 1.00 78.06 82 LEU A C 1
ATOM 614 O O . LEU A 1 82 ? -0.691 4.591 18.601 1.00 78.06 82 LEU A O 1
ATOM 618 N N . GLN A 1 83 ? -1.841 6.209 19.636 1.00 77.44 83 GLN A N 1
ATOM 619 C CA . GLN A 1 83 ? -1.012 6.170 20.837 1.00 77.44 83 GLN A CA 1
ATOM 620 C C . GLN A 1 83 ? -1.431 5.000 21.756 1.00 77.44 83 GLN A C 1
ATOM 622 O O . GLN A 1 83 ? -2.634 4.787 21.950 1.00 77.44 83 GLN A O 1
ATOM 627 N N . PRO A 1 84 ? -0.479 4.262 22.366 1.00 79.19 84 PRO A N 1
ATOM 628 C CA . PRO A 1 84 ? -0.775 3.074 23.177 1.00 79.19 84 PRO A CA 1
ATOM 629 C C . PRO A 1 84 ? -1.717 3.309 24.363 1.00 79.19 84 PRO A C 1
ATOM 631 O O . PRO A 1 84 ? -2.443 2.398 24.766 1.00 79.19 84 PRO A O 1
ATOM 634 N N . HIS A 1 85 ? -1.748 4.523 24.925 1.00 83.75 85 HIS A N 1
ATOM 635 C CA . HIS A 1 85 ? -2.620 4.825 26.061 1.00 83.75 85 HIS A CA 1
ATOM 636 C C . HIS A 1 85 ? -4.105 4.765 25.697 1.00 83.75 85 HIS A C 1
ATOM 638 O O . HIS A 1 85 ? -4.894 4.352 26.533 1.00 83.75 85 HIS A O 1
ATOM 644 N N . TYR A 1 86 ? -4.501 5.055 24.452 1.00 84.81 86 TYR A N 1
ATOM 645 C CA . TYR A 1 86 ? -5.909 4.937 24.050 1.00 84.81 86 TYR A CA 1
ATOM 646 C C . TYR A 1 86 ? -6.403 3.485 24.092 1.00 84.81 86 TYR A C 1
ATOM 648 O O . TYR A 1 86 ? -7.554 3.235 24.450 1.00 84.81 86 TYR A O 1
ATOM 656 N N . LEU A 1 87 ? -5.533 2.519 23.772 1.00 86.31 87 LEU A N 1
ATOM 657 C CA . LEU A 1 87 ? -5.840 1.091 23.901 1.00 86.31 87 LEU A CA 1
ATOM 658 C C . LEU A 1 87 ? -5.900 0.663 25.369 1.00 86.31 87 LEU A C 1
ATOM 660 O O . LEU A 1 87 ? -6.771 -0.122 25.748 1.00 86.31 87 LEU A O 1
ATOM 664 N N . HIS A 1 88 ? -5.011 1.206 26.203 1.00 88.12 88 HIS A N 1
ATOM 665 C CA . HIS A 1 88 ? -5.042 0.978 27.646 1.00 88.12 88 HIS A CA 1
ATOM 666 C C . HIS A 1 88 ? -6.331 1.516 28.284 1.00 88.12 88 HIS A C 1
ATOM 668 O O . HIS A 1 88 ? -6.994 0.797 29.033 1.00 88.12 88 HIS A O 1
ATOM 674 N N . ASP A 1 89 ? -6.734 2.735 27.932 1.00 87.69 89 ASP A N 1
ATOM 675 C CA . ASP A 1 89 ? -7.959 3.347 28.439 1.00 87.69 89 ASP A CA 1
ATOM 676 C C . ASP A 1 89 ? -9.204 2.573 27.975 1.00 87.69 89 ASP A C 1
ATOM 678 O O . ASP A 1 89 ? -10.106 2.301 28.773 1.00 87.69 89 ASP A O 1
ATOM 682 N N . CYS A 1 90 ? -9.227 2.130 26.708 1.00 90.62 90 CYS A N 1
ATOM 683 C CA . CYS A 1 90 ? -10.258 1.219 26.200 1.00 90.62 90 CYS A CA 1
ATOM 684 C C . CYS A 1 90 ? -10.330 -0.060 27.033 1.00 90.62 90 CYS A C 1
ATOM 686 O O . CYS A 1 90 ? -11.419 -0.489 27.417 1.00 90.62 90 CYS A O 1
ATOM 688 N N . HIS A 1 91 ? -9.176 -0.663 27.334 1.00 91.25 91 HIS A N 1
ATOM 689 C CA . HIS A 1 91 ? -9.103 -1.872 28.147 1.00 91.25 91 HIS A CA 1
ATOM 690 C C . HIS A 1 91 ? -9.675 -1.634 29.547 1.00 91.25 91 HIS A C 1
ATOM 692 O O . HIS A 1 91 ? -10.476 -2.438 30.028 1.00 91.25 91 HIS A O 1
ATOM 698 N N . GLN A 1 92 ? -9.319 -0.520 30.189 1.00 92.38 92 GLN A N 1
ATOM 699 C CA . GLN A 1 92 ? -9.810 -0.176 31.522 1.00 92.38 92 GLN A CA 1
ATOM 700 C C . GLN A 1 92 ? -11.328 0.054 31.532 1.00 92.38 92 GLN A C 1
ATOM 702 O O . GLN A 1 92 ? -12.022 -0.448 32.423 1.00 92.38 92 GLN A O 1
ATOM 707 N N . LEU A 1 93 ? -11.860 0.759 30.530 1.00 91.81 93 LEU A N 1
ATOM 708 C CA . LEU A 1 93 ? -13.295 1.010 30.401 1.00 91.81 93 LEU A CA 1
ATOM 709 C C . LEU A 1 93 ? -14.068 -0.293 30.177 1.00 91.81 93 LEU A C 1
ATOM 711 O O . LEU A 1 93 ? -15.054 -0.565 30.869 1.00 91.81 93 LEU A O 1
ATOM 715 N N . LEU A 1 94 ? -13.590 -1.131 29.259 1.00 92.31 94 LEU A N 1
ATOM 716 C CA . LEU A 1 94 ? -14.176 -2.434 28.973 1.00 92.31 94 LEU A CA 1
ATOM 717 C C . LEU A 1 94 ? -14.122 -3.364 30.197 1.00 92.31 94 LEU A C 1
ATOM 719 O O . LEU A 1 94 ? -15.120 -4.011 30.512 1.00 92.31 94 LEU A O 1
ATOM 723 N N . ARG A 1 95 ? -13.018 -3.374 30.956 1.00 92.81 95 ARG A N 1
ATOM 724 C CA . ARG A 1 95 ? -12.916 -4.104 32.235 1.00 92.81 95 ARG A CA 1
ATOM 725 C C . ARG A 1 95 ? -13.896 -3.595 33.283 1.00 92.81 95 ARG A C 1
ATOM 727 O O . ARG A 1 95 ? -14.490 -4.393 34.009 1.00 92.81 95 ARG A O 1
ATOM 734 N N . ARG A 1 96 ? -14.097 -2.280 33.377 1.00 91.62 96 ARG A N 1
ATOM 735 C CA . ARG A 1 96 ? -15.095 -1.702 34.287 1.00 91.62 96 ARG A CA 1
ATOM 736 C C . ARG A 1 96 ? -16.504 -2.172 33.917 1.00 91.62 96 ARG A C 1
ATOM 738 O O . ARG A 1 96 ? -17.254 -2.558 34.810 1.00 91.62 96 ARG A O 1
ATOM 745 N N . LEU A 1 97 ? -16.843 -2.197 32.625 1.00 89.56 97 LEU A N 1
ATOM 746 C CA . LEU A 1 97 ? -18.119 -2.735 32.140 1.00 89.56 97 LEU A CA 1
ATOM 747 C C . LEU A 1 97 ? -18.271 -4.228 32.441 1.00 89.56 97 LEU A C 1
ATOM 749 O O . LEU A 1 97 ? -19.298 -4.634 32.980 1.00 89.56 97 LEU A O 1
ATOM 753 N N . GLU A 1 98 ? -17.247 -5.025 32.142 1.00 91.31 98 GLU A N 1
ATOM 754 C CA . GLU A 1 98 ? -17.232 -6.470 32.387 1.00 91.31 98 GLU A CA 1
ATOM 755 C C . GLU A 1 98 ? -17.431 -6.776 33.871 1.00 91.31 98 GLU A C 1
ATOM 757 O O . GLU A 1 98 ? -18.384 -7.454 34.231 1.00 91.31 98 GLU A O 1
ATOM 762 N N . THR A 1 99 ? -16.631 -6.178 34.754 1.00 88.88 99 THR A N 1
ATOM 763 C CA . THR A 1 99 ? -16.765 -6.383 36.204 1.00 88.88 99 THR A CA 1
ATOM 764 C C . THR A 1 99 ? -18.124 -5.943 36.752 1.00 88.88 99 THR A C 1
ATOM 766 O O . THR A 1 99 ? -18.660 -6.600 37.645 1.00 88.88 99 THR A O 1
ATOM 769 N N . GLY A 1 100 ? -18.714 -4.863 36.228 1.00 85.56 100 GLY A N 1
ATOM 770 C CA . GLY A 1 100 ? -20.068 -4.441 36.593 1.00 85.56 100 GLY A CA 1
ATOM 771 C C . GLY A 1 100 ? -21.135 -5.461 36.186 1.00 85.56 100 GLY A C 1
ATOM 772 O O . GLY A 1 100 ? -22.012 -5.787 36.987 1.00 85.56 100 GLY A O 1
ATOM 773 N N . LEU A 1 101 ? -21.035 -6.005 34.970 1.00 84.50 101 LEU A N 1
ATOM 774 C CA . LEU A 1 101 ? -21.957 -7.014 34.442 1.00 84.50 101 LEU A CA 1
ATOM 775 C C . LEU A 1 101 ? -21.790 -8.373 35.141 1.00 84.50 101 LEU A C 1
ATOM 777 O O . LEU A 1 101 ? -22.782 -8.964 35.566 1.00 84.50 101 LEU A O 1
ATOM 781 N N . SER A 1 102 ? -20.553 -8.824 35.351 1.00 84.56 102 SER A N 1
ATOM 782 C CA . SER A 1 102 ? -20.221 -10.079 36.037 1.00 84.56 102 SER A CA 1
ATOM 783 C C . SER A 1 102 ? -20.704 -10.087 37.494 1.00 84.56 102 SER A C 1
ATOM 785 O O . SER A 1 102 ? -21.168 -11.112 37.991 1.00 84.56 102 SER A O 1
ATOM 787 N N . ARG A 1 103 ? -20.687 -8.934 38.186 1.00 81.88 103 ARG A N 1
ATOM 788 C CA . ARG A 1 103 ? -21.283 -8.797 39.532 1.00 81.88 103 ARG A CA 1
ATOM 789 C C . ARG A 1 103 ? -22.792 -9.030 39.529 1.00 81.88 103 ARG A C 1
ATOM 791 O O . ARG A 1 103 ? -23.309 -9.649 40.459 1.00 81.88 103 ARG A O 1
ATOM 798 N N . ILE A 1 104 ? -23.498 -8.553 38.501 1.00 76.19 104 ILE A N 1
ATOM 799 C CA . ILE A 1 104 ? -24.930 -8.829 38.356 1.00 76.19 104 ILE A CA 1
ATOM 800 C C . ILE A 1 104 ? -25.138 -10.317 38.107 1.00 76.19 104 ILE A C 1
ATOM 802 O O . ILE A 1 104 ? -25.930 -10.921 38.824 1.00 76.19 104 ILE A O 1
ATOM 806 N N . GLU A 1 105 ? -24.409 -10.920 37.166 1.00 74.44 105 GLU A N 1
ATOM 807 C CA . GLU A 1 105 ? -24.520 -12.357 36.872 1.00 74.44 105 GLU A CA 1
ATOM 808 C C . GLU A 1 105 ? -24.288 -13.214 38.135 1.00 74.44 105 GLU A C 1
ATOM 810 O O . GLU A 1 105 ? -25.154 -14.007 38.505 1.00 74.44 105 GLU A O 1
ATOM 815 N N . ALA A 1 106 ? -23.232 -12.948 38.910 1.00 75.50 106 ALA A N 1
ATOM 816 C CA . ALA A 1 106 ? -22.964 -13.658 40.166 1.00 75.50 106 ALA A CA 1
ATOM 817 C C . ALA A 1 106 ? -24.065 -13.470 41.235 1.00 75.50 106 ALA A C 1
ATOM 819 O O . ALA A 1 106 ? -24.392 -14.398 41.987 1.00 75.50 106 ALA A O 1
ATOM 820 N N . SER A 1 107 ? -24.670 -12.279 41.311 1.00 67.94 107 SER A N 1
ATOM 821 C CA . SER A 1 107 ? -25.792 -12.010 42.225 1.00 67.94 107 SER A CA 1
ATOM 822 C C . SER A 1 107 ? -27.087 -12.726 41.809 1.00 67.94 107 SER A C 1
ATOM 824 O O . SER A 1 107 ? -27.914 -13.070 42.659 1.00 67.94 107 SER A O 1
ATOM 826 N N . LEU A 1 108 ? -27.252 -12.999 40.510 1.00 66.69 108 LEU A N 1
ATOM 827 C CA . LEU A 1 108 ? -28.360 -13.788 39.978 1.00 66.69 108 LEU A CA 1
ATOM 828 C C . LEU A 1 108 ? -28.191 -15.273 40.297 1.00 66.69 108 LEU A C 1
ATOM 830 O O . LEU A 1 108 ? -29.176 -15.935 40.627 1.00 66.69 108 LEU A O 1
ATOM 834 N N . ASP A 1 109 ? -26.968 -15.791 40.264 1.00 68.38 109 ASP A N 1
ATOM 835 C CA . ASP A 1 109 ? -26.723 -17.212 40.510 1.00 68.38 109 ASP A CA 1
ATOM 836 C C . ASP A 1 109 ? -26.829 -17.576 42.000 1.00 68.38 109 ASP A C 1
ATOM 838 O O . ASP A 1 109 ? -27.387 -18.624 42.333 1.00 68.38 109 ASP A O 1
ATOM 842 N N . SER A 1 110 ? -26.422 -16.679 42.905 1.00 64.38 110 SER A N 1
ATOM 843 C CA . SER A 1 110 ? -26.338 -16.933 44.358 1.00 64.38 110 SER A CA 1
ATOM 844 C C . SER A 1 110 ? -27.544 -16.477 45.205 1.00 64.38 110 SER A C 1
ATOM 846 O O . SER A 1 110 ? -27.665 -16.880 46.362 1.00 64.38 110 SER A O 1
ATOM 848 N N . GLY A 1 111 ? -28.448 -15.645 44.671 1.00 61.25 111 GLY A N 1
ATOM 849 C CA . GLY A 1 111 ? -29.521 -15.007 45.450 1.00 61.25 111 GLY A CA 1
ATOM 850 C C . GLY A 1 111 ? -30.787 -15.849 45.688 1.00 61.25 111 GLY A C 1
ATOM 851 O O . GLY A 1 111 ? -31.202 -16.656 44.854 1.00 61.25 111 GLY A O 1
ATOM 852 N N . SER A 1 112 ? -31.485 -15.578 46.799 1.00 62.25 112 SER A N 1
ATOM 853 C CA . SER A 1 112 ? -32.864 -16.051 47.040 1.00 62.25 112 SER A CA 1
ATOM 854 C C . SER A 1 112 ? -33.838 -15.535 45.959 1.00 62.25 112 SER A C 1
ATOM 856 O O . SER A 1 112 ? -33.579 -14.519 45.314 1.00 62.25 112 SER A O 1
ATOM 858 N N . GLY A 1 113 ? -34.991 -16.188 45.740 1.00 63.03 113 GLY A N 1
ATOM 859 C CA . GLY A 1 113 ? -35.907 -15.867 44.622 1.00 63.03 113 GLY A CA 1
ATOM 860 C C . GLY A 1 113 ? -36.322 -14.387 44.498 1.00 63.03 113 GLY A C 1
ATOM 861 O O . GLY A 1 113 ? -36.482 -13.881 43.387 1.00 63.03 113 GLY A O 1
ATOM 862 N N . ARG A 1 114 ? -36.414 -13.658 45.622 1.00 62.19 114 ARG A N 1
ATOM 863 C CA . ARG A 1 114 ? -36.664 -12.202 45.650 1.00 62.19 114 ARG A CA 1
ATOM 864 C C . ARG A 1 114 ? -35.417 -11.362 45.337 1.00 62.19 114 ARG A C 1
ATOM 866 O O . ARG A 1 114 ? -35.539 -10.367 44.628 1.00 62.19 114 ARG A O 1
ATOM 873 N N . GLN A 1 115 ? -34.231 -11.770 45.796 1.00 61.59 115 GLN A N 1
ATOM 874 C CA . GLN A 1 115 ? -32.953 -11.138 45.428 1.00 61.59 115 GLN A CA 1
ATOM 875 C C . GLN A 1 115 ? -32.645 -11.309 43.943 1.00 61.59 115 GLN A C 1
ATOM 877 O O . GLN A 1 115 ? -32.215 -10.354 43.310 1.00 61.59 115 GLN A O 1
ATOM 882 N N . ARG A 1 116 ? -32.957 -12.473 43.360 1.00 62.38 116 ARG A N 1
ATOM 883 C CA . ARG A 1 116 ? -32.868 -12.695 41.909 1.00 62.38 116 ARG A CA 1
ATOM 884 C C . ARG A 1 116 ? -33.750 -11.722 41.137 1.00 62.38 116 ARG A C 1
ATOM 886 O O . ARG A 1 116 ? -33.304 -11.158 40.148 1.00 62.38 116 ARG A O 1
ATOM 893 N N . LEU A 1 117 ? -34.979 -11.476 41.595 1.00 57.72 117 LEU A N 1
ATOM 894 C CA . LEU A 1 117 ? -35.861 -10.491 40.964 1.00 57.72 117 LEU A CA 1
ATOM 895 C C . LEU A 1 117 ? -35.334 -9.051 41.102 1.00 57.72 117 LEU A C 1
ATOM 897 O O . LEU A 1 117 ? -35.393 -8.297 40.138 1.00 57.72 117 LEU A O 1
ATOM 901 N N . GLN A 1 118 ? -34.796 -8.670 42.267 1.00 61.28 118 GLN A N 1
ATOM 902 C CA . GLN A 1 118 ? -34.240 -7.326 42.492 1.00 61.28 118 GLN A CA 1
ATOM 903 C C . GLN A 1 118 ? -32.922 -7.083 41.745 1.00 61.28 118 GLN A C 1
ATOM 905 O O . GLN A 1 118 ? -32.732 -6.004 41.188 1.00 61.28 118 GLN A O 1
ATOM 910 N N . ALA A 1 119 ? -32.035 -8.078 41.689 1.00 60.53 119 ALA A N 1
ATOM 911 C CA . ALA A 1 119 ? -30.805 -8.027 40.904 1.00 60.53 119 ALA A CA 1
ATOM 912 C C . ALA A 1 119 ? -31.098 -7.966 39.395 1.00 60.53 119 ALA A C 1
ATOM 914 O O . ALA A 1 119 ? -30.430 -7.238 38.670 1.00 60.53 119 ALA A O 1
ATOM 915 N N . ARG A 1 120 ? -32.167 -8.633 38.926 1.00 54.22 120 ARG A N 1
ATOM 916 C CA . ARG A 1 120 ? -32.654 -8.518 37.535 1.00 54.22 120 ARG A CA 1
ATOM 917 C C . ARG A 1 120 ? -33.102 -7.106 37.155 1.00 54.22 120 ARG A C 1
ATOM 919 O O . ARG A 1 120 ? -33.102 -6.779 35.975 1.00 54.22 120 ARG A O 1
ATOM 926 N N . LEU A 1 121 ? -33.489 -6.284 38.129 1.00 58.59 121 LEU A N 1
ATOM 927 C CA . LEU A 1 121 ? -34.049 -4.947 37.909 1.00 58.59 121 LEU A CA 1
ATOM 928 C C . LEU A 1 121 ? -33.002 -3.825 37.938 1.00 58.59 121 LEU A C 1
ATOM 930 O O . LEU A 1 121 ? -33.312 -2.710 37.525 1.00 58.59 121 LEU A O 1
ATOM 934 N N . LYS A 1 122 ? -31.779 -4.080 38.418 1.00 68.06 122 LYS A N 1
ATOM 935 C CA . LYS A 1 122 ? -30.769 -3.032 38.615 1.00 68.06 122 LYS A CA 1
ATOM 936 C C . LYS A 1 122 ? -29.606 -3.189 37.646 1.00 68.06 122 LYS A C 1
ATOM 938 O O . LYS A 1 122 ? -28.772 -4.068 37.809 1.00 68.06 122 LYS A O 1
ATOM 943 N N . TRP A 1 123 ? -29.555 -2.300 36.659 1.00 79.12 123 TRP A N 1
ATOM 944 C CA . TRP A 1 123 ? -28.344 -2.008 35.894 1.00 79.12 123 TRP A CA 1
ATOM 945 C C . TRP A 1 123 ? -27.219 -1.598 36.872 1.00 79.12 123 TRP A C 1
ATOM 947 O O . TRP A 1 123 ? -27.522 -0.923 37.861 1.00 79.12 123 TRP A O 1
ATOM 957 N N . PRO A 1 124 ? -25.948 -2.007 36.670 1.00 81.19 124 PRO A N 1
ATOM 958 C CA . PRO A 1 124 ? -24.913 -1.856 37.692 1.00 81.19 124 PRO A CA 1
ATOM 959 C C . PRO A 1 124 ? -24.352 -0.434 37.763 1.00 81.19 124 PRO A C 1
ATOM 961 O O . PRO A 1 124 ? -23.618 -0.121 38.696 1.00 81.19 124 PRO A O 1
ATOM 964 N N . PHE A 1 125 ? -24.699 0.415 36.794 1.00 82.69 125 PHE A N 1
ATOM 965 C CA . PHE A 1 125 ? -24.224 1.786 36.676 1.00 82.69 125 PHE A CA 1
ATOM 966 C C . PHE A 1 125 ? -25.385 2.774 36.776 1.00 82.69 125 PHE A C 1
ATOM 968 O O . PHE A 1 125 ? -26.538 2.464 36.471 1.00 82.69 125 PHE A O 1
ATOM 975 N N . THR A 1 126 ? -25.082 3.998 37.181 1.00 83.31 126 THR A N 1
ATOM 976 C CA . THR A 1 126 ? -26.042 5.106 37.136 1.00 83.31 126 THR A CA 1
ATOM 977 C C . THR A 1 126 ? -26.293 5.569 35.692 1.00 83.31 126 THR A C 1
ATOM 979 O O . THR A 1 126 ? -25.522 5.264 34.777 1.00 83.31 126 THR A O 1
ATOM 982 N N . SER A 1 127 ? -27.384 6.311 35.451 1.00 81.75 127 SER A N 1
ATOM 983 C CA . SER A 1 127 ? -27.666 6.885 34.118 1.00 81.75 127 SER A CA 1
ATOM 984 C C . SER A 1 127 ? -26.552 7.842 33.673 1.00 81.75 127 SER A C 1
ATOM 986 O O . SER A 1 127 ? -26.167 7.826 32.507 1.00 81.75 127 SER A O 1
ATOM 988 N N . THR A 1 128 ? -25.983 8.619 34.601 1.00 85.62 128 THR A N 1
ATOM 989 C CA . THR A 1 128 ? -24.850 9.518 34.341 1.00 85.62 128 THR A CA 1
ATOM 990 C C . THR A 1 128 ? -23.592 8.739 33.971 1.00 85.62 128 THR A C 1
ATOM 992 O O . THR A 1 128 ? -23.072 8.951 32.885 1.00 85.62 128 THR A O 1
ATOM 995 N N . GLU A 1 129 ? -23.189 7.742 34.768 1.00 86.38 129 GLU A N 1
ATOM 996 C CA . GLU A 1 129 ? -22.029 6.898 34.434 1.00 86.38 129 GLU A CA 1
ATOM 997 C C . GLU A 1 129 ? -22.197 6.183 33.092 1.00 86.38 129 GLU A C 1
ATOM 999 O O . GLU A 1 129 ? -21.245 6.059 32.330 1.00 86.38 129 GLU A O 1
ATOM 1004 N N . SER A 1 130 ? -23.412 5.725 32.781 1.00 85.62 130 SER A N 1
ATOM 1005 C CA . SER A 1 130 ? -23.691 5.062 31.504 1.00 85.62 130 SER A CA 1
ATOM 1006 C C . SER A 1 130 ? -23.551 6.028 30.326 1.00 85.62 130 SER A C 1
ATOM 1008 O O . SER A 1 130 ? -23.056 5.632 29.276 1.00 85.62 130 SER A O 1
ATOM 1010 N N . LYS A 1 131 ? -23.962 7.293 30.489 1.00 88.75 131 LYS A N 1
ATOM 1011 C CA . LYS A 1 131 ? -23.779 8.343 29.476 1.00 88.75 131 LYS A CA 1
ATOM 1012 C C . LYS A 1 131 ? -22.309 8.713 29.303 1.00 88.75 131 LYS A C 1
ATOM 1014 O O . LYS A 1 131 ? -21.867 8.816 28.163 1.00 88.75 131 LYS A O 1
ATOM 1019 N N . ASP A 1 132 ? -21.565 8.834 30.396 1.00 90.94 132 ASP A N 1
ATOM 1020 C CA . ASP A 1 132 ? -20.127 9.120 30.356 1.00 90.94 132 ASP A CA 1
ATOM 1021 C C . ASP A 1 132 ? -19.377 7.985 29.638 1.00 90.94 132 ASP A C 1
ATOM 1023 O O . ASP A 1 132 ? -18.606 8.227 28.714 1.00 90.94 132 ASP A O 1
ATOM 1027 N N . MET A 1 133 ? -19.703 6.726 29.957 1.00 89.94 133 MET A N 1
ATOM 1028 C CA . MET A 1 133 ? -19.141 5.552 29.277 1.00 89.94 133 MET A CA 1
ATOM 1029 C C . MET A 1 133 ? -19.477 5.511 27.782 1.00 89.94 133 MET A C 1
ATOM 1031 O O . MET A 1 133 ? -18.627 5.128 26.979 1.00 89.94 133 MET A O 1
ATOM 1035 N N . ILE A 1 134 ? -20.698 5.897 27.391 1.00 91.75 134 ILE A N 1
ATOM 1036 C CA . ILE A 1 134 ? -21.079 6.023 25.975 1.00 91.75 134 ILE A CA 1
ATOM 1037 C C . ILE A 1 134 ? -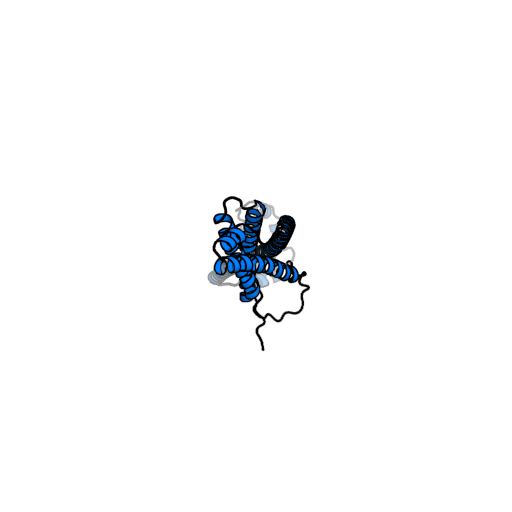20.191 7.058 25.281 1.00 91.75 134 ILE A C 1
ATOM 1039 O O . ILE A 1 134 ? -19.655 6.769 24.213 1.00 91.75 134 ILE A O 1
ATOM 1043 N N . GLN A 1 135 ? -20.014 8.237 25.884 1.00 94.00 135 GLN A N 1
ATOM 1044 C CA . GLN A 1 135 ? -19.185 9.302 25.314 1.00 94.00 135 GLN A CA 1
ATOM 1045 C C . GLN A 1 135 ? -17.721 8.880 25.186 1.00 94.00 135 GLN A C 1
ATOM 1047 O O . GLN A 1 135 ? -17.103 9.114 24.147 1.00 94.00 135 GLN A O 1
ATOM 1052 N N . ASP A 1 136 ? -17.178 8.212 26.203 1.00 92.25 136 ASP A N 1
ATOM 1053 C CA . ASP A 1 136 ? -15.813 7.697 26.171 1.00 92.25 136 ASP A CA 1
ATOM 1054 C C . ASP A 1 136 ? -15.632 6.650 25.061 1.00 92.25 136 ASP A C 1
ATOM 1056 O O . ASP A 1 136 ? -14.697 6.761 24.268 1.00 92.25 136 ASP A O 1
ATOM 1060 N N . ILE A 1 137 ? -16.546 5.677 24.930 1.00 92.19 137 ILE A N 1
ATOM 1061 C CA . ILE A 1 137 ? -16.481 4.677 23.848 1.00 92.19 137 ILE A CA 1
ATOM 1062 C C . ILE A 1 137 ? -16.591 5.345 22.476 1.00 92.19 137 ILE A C 1
ATOM 1064 O O . ILE A 1 137 ? -15.831 5.000 21.573 1.00 92.19 137 ILE A O 1
ATOM 1068 N N . GLN A 1 138 ? -17.493 6.313 22.308 1.00 92.94 138 GLN A N 1
ATOM 1069 C CA . GLN A 1 138 ? -17.621 7.065 21.058 1.00 92.94 138 GLN A CA 1
ATOM 1070 C C . GLN A 1 138 ? -16.331 7.816 20.715 1.00 92.94 138 GLN A C 1
ATOM 1072 O O . GLN A 1 138 ? -15.887 7.789 19.565 1.00 92.94 138 GLN A O 1
ATOM 1077 N N . ARG A 1 139 ? -15.686 8.431 21.713 1.00 92.94 139 ARG A N 1
ATOM 1078 C CA . ARG A 1 139 ? -14.385 9.086 21.543 1.00 92.94 139 ARG A CA 1
ATOM 1079 C C . ARG A 1 139 ? -13.323 8.086 21.090 1.00 92.94 139 ARG A C 1
ATOM 1081 O O . ARG A 1 139 ? -12.624 8.356 20.116 1.00 92.94 139 ARG A O 1
ATOM 1088 N N . TYR A 1 140 ? -13.209 6.936 21.753 1.00 90.75 140 TYR A N 1
ATOM 1089 C CA . TYR A 1 140 ? -12.219 5.925 21.378 1.00 90.75 140 TYR A CA 1
ATOM 1090 C C . TYR A 1 140 ? -12.492 5.315 19.999 1.00 90.75 140 TYR A C 1
ATOM 1092 O O . TYR A 1 140 ? -11.557 5.170 19.213 1.00 90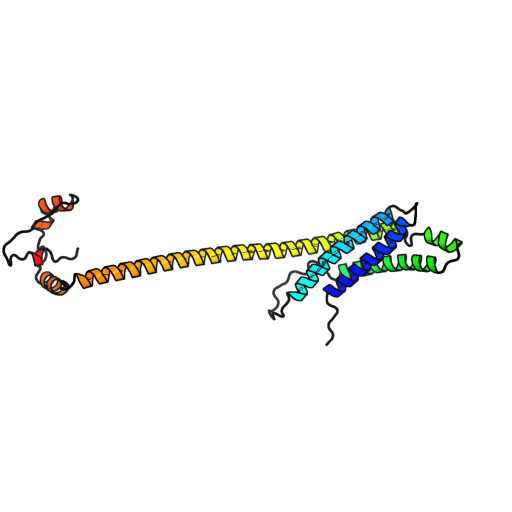.75 140 TYR A O 1
ATOM 1100 N N . ASN A 1 141 ? -13.758 5.054 19.661 1.00 90.38 141 ASN A N 1
ATOM 1101 C CA . ASN A 1 141 ? -14.173 4.646 18.316 1.00 90.38 141 ASN A CA 1
ATOM 1102 C C . ASN A 1 141 ? -13.667 5.633 17.262 1.00 90.38 141 ASN A C 1
ATOM 1104 O O . ASN A 1 141 ? -13.030 5.227 16.290 1.00 90.38 141 ASN A O 1
ATOM 1108 N N . GLN A 1 142 ? -13.902 6.930 17.476 1.00 92.12 142 GLN A N 1
ATOM 1109 C CA . GLN A 1 142 ? -13.489 7.969 16.538 1.00 92.12 142 GLN A CA 1
ATOM 1110 C C . GLN A 1 142 ? -11.964 8.042 16.390 1.00 92.12 142 GLN A C 1
ATOM 1112 O O . GLN A 1 142 ? -11.464 8.181 15.271 1.00 92.12 142 GLN A O 1
ATOM 1117 N N . ILE A 1 143 ? -11.222 7.931 17.496 1.00 89.69 143 ILE A N 1
ATOM 1118 C CA . ILE A 1 143 ? -9.753 7.966 17.493 1.00 89.69 143 ILE A CA 1
ATOM 1119 C C . ILE A 1 143 ? -9.192 6.772 16.717 1.00 89.69 143 ILE A C 1
ATOM 1121 O O . ILE A 1 143 ? -8.413 6.970 15.785 1.00 89.69 143 ILE A O 1
ATOM 1125 N N . ILE A 1 144 ? -9.621 5.548 17.046 1.00 89.06 144 ILE A N 1
ATOM 1126 C CA . ILE A 1 144 ? -9.103 4.336 16.396 1.00 89.06 144 ILE A CA 1
ATOM 1127 C C . ILE A 1 144 ? -9.474 4.326 14.909 1.00 89.06 144 ILE A C 1
ATOM 1129 O O . ILE A 1 144 ? -8.628 4.038 14.065 1.00 89.06 144 ILE A O 1
ATOM 1133 N N . HIS A 1 145 ? -10.704 4.713 14.562 1.00 88.94 145 HIS A N 1
ATOM 1134 C CA . HIS A 1 145 ? -11.135 4.798 13.168 1.00 88.94 145 HIS A CA 1
ATOM 1135 C C . HIS A 1 145 ? -10.322 5.826 12.368 1.00 88.94 145 HIS A C 1
ATOM 1137 O O . HIS A 1 145 ? -9.923 5.558 11.237 1.00 88.94 145 HIS A O 1
ATOM 1143 N N . THR A 1 146 ? -10.053 7.000 12.945 1.00 90.00 146 THR A N 1
ATOM 1144 C CA . THR A 1 146 ? -9.262 8.045 12.275 1.00 90.00 146 THR A CA 1
ATOM 1145 C C . THR A 1 146 ? -7.812 7.601 12.081 1.00 90.00 146 THR A C 1
ATOM 1147 O O . THR A 1 146 ? -7.250 7.819 11.010 1.00 90.00 146 THR A O 1
ATOM 1150 N N . ALA A 1 147 ? -7.225 6.928 13.075 1.00 87.31 147 ALA A N 1
ATOM 1151 C CA . ALA A 1 147 ? -5.878 6.373 12.972 1.00 87.31 147 ALA A CA 1
ATOM 1152 C C . ALA A 1 147 ? -5.782 5.295 11.876 1.00 87.31 147 ALA A C 1
ATOM 1154 O O . ALA A 1 147 ? -4.887 5.356 11.035 1.00 87.31 147 ALA A O 1
ATOM 1155 N N . LEU A 1 148 ? -6.743 4.363 11.828 1.00 85.69 148 LEU A N 1
ATOM 1156 C CA . LEU A 1 148 ? -6.833 3.346 10.772 1.00 85.69 148 LEU A CA 1
ATOM 1157 C C . LEU A 1 148 ? -7.007 3.973 9.382 1.00 85.69 148 LEU A C 1
ATOM 1159 O O . LEU A 1 148 ? -6.356 3.561 8.423 1.00 85.69 148 LEU A O 1
ATOM 1163 N N . ALA A 1 149 ? -7.858 4.996 9.266 1.00 87.44 149 ALA A N 1
ATOM 1164 C CA . ALA A 1 149 ? -8.051 5.717 8.014 1.00 87.44 149 ALA A CA 1
ATOM 1165 C C . ALA A 1 149 ? -6.755 6.407 7.555 1.00 87.44 149 ALA A C 1
ATOM 1167 O O . ALA A 1 149 ? -6.402 6.317 6.378 1.00 87.44 149 ALA A O 1
ATOM 1168 N N . ALA A 1 150 ? -6.019 7.041 8.472 1.00 85.81 150 ALA A N 1
ATOM 1169 C CA . ALA A 1 150 ? -4.738 7.675 8.172 1.00 85.81 150 ALA A CA 1
ATOM 1170 C C . ALA A 1 150 ? -3.688 6.662 7.677 1.00 85.81 150 ALA A C 1
ATOM 1172 O O . ALA A 1 150 ? -3.028 6.928 6.671 1.00 85.81 150 ALA A O 1
ATOM 1173 N N . ASP A 1 151 ? -3.584 5.491 8.315 1.00 81.62 151 ASP A N 1
ATOM 1174 C CA . ASP A 1 151 ? -2.684 4.412 7.875 1.00 81.62 151 ASP A CA 1
ATOM 1175 C C . ASP A 1 151 ? -3.063 3.888 6.482 1.00 81.62 151 ASP A C 1
ATOM 1177 O O . ASP A 1 151 ? -2.222 3.798 5.583 1.00 81.62 151 ASP A O 1
ATOM 1181 N N . SER A 1 152 ? -4.357 3.636 6.254 1.00 82.88 152 SER A N 1
ATOM 1182 C CA . SER A 1 152 ? -4.849 3.193 4.946 1.00 82.88 152 SER A CA 1
ATOM 1183 C C . SER A 1 152 ? -4.531 4.207 3.841 1.00 82.88 152 SER A C 1
ATOM 1185 O O . SER A 1 152 ? -4.107 3.828 2.749 1.00 82.88 152 SER A O 1
ATOM 1187 N N . LEU A 1 153 ? -4.650 5.506 4.136 1.00 83.62 153 LEU A N 1
ATOM 1188 C CA . LEU A 1 153 ? -4.330 6.578 3.201 1.00 83.62 153 LEU A CA 1
ATOM 1189 C C . LEU A 1 153 ? -2.822 6.665 2.931 1.00 83.62 153 LEU A C 1
ATOM 1191 O O . LEU A 1 153 ? -2.422 6.880 1.785 1.00 83.62 153 LEU A O 1
ATOM 1195 N N . ALA A 1 154 ? -1.984 6.464 3.951 1.00 82.94 154 ALA A N 1
ATOM 1196 C CA . ALA A 1 154 ? -0.533 6.414 3.792 1.00 82.94 154 ALA A CA 1
ATOM 1197 C C . ALA A 1 154 ? -0.105 5.241 2.891 1.00 82.94 154 ALA A C 1
ATOM 1199 O O . ALA A 1 154 ? 0.670 5.439 1.949 1.00 82.94 154 ALA A O 1
ATOM 1200 N N . LYS A 1 155 ? -0.678 4.048 3.099 1.00 81.50 155 LYS A N 1
ATOM 1201 C CA . LYS A 1 155 ? -0.447 2.872 2.241 1.00 81.50 155 LYS A CA 1
ATOM 1202 C C . LYS A 1 155 ? -0.946 3.092 0.814 1.00 81.50 155 LYS A C 1
ATOM 1204 O O . LYS A 1 155 ? -0.228 2.786 -0.137 1.00 81.50 155 LYS A O 1
ATOM 1209 N N . LEU A 1 156 ? -2.133 3.680 0.640 1.00 83.69 156 LEU A N 1
ATOM 1210 C CA . LEU A 1 156 ? -2.652 4.043 -0.683 1.00 83.69 156 LEU A CA 1
ATOM 1211 C C . LEU A 1 156 ? -1.722 5.022 -1.404 1.00 83.69 156 LEU A C 1
ATOM 1213 O O . LEU A 1 156 ? -1.401 4.803 -2.571 1.00 83.69 156 LEU A O 1
ATOM 1217 N N . LYS A 1 157 ? -1.232 6.056 -0.711 1.00 84.19 157 LYS A N 1
ATOM 1218 C CA . LYS A 1 157 ? -0.244 6.992 -1.260 1.00 84.19 157 LYS A CA 1
ATOM 1219 C C . LYS A 1 157 ? 1.014 6.257 -1.727 1.00 84.19 157 LYS A C 1
ATOM 1221 O O . LYS A 1 157 ? 1.462 6.492 -2.845 1.00 84.19 157 LYS A O 1
ATOM 1226 N N . HIS A 1 158 ? 1.545 5.344 -0.915 1.00 81.62 158 HIS A N 1
ATOM 1227 C CA . HIS A 1 158 ? 2.717 4.546 -1.277 1.00 81.62 158 HIS A CA 1
ATOM 1228 C C . HIS A 1 158 ? 2.466 3.673 -2.521 1.00 81.62 158 HIS A C 1
ATOM 1230 O O . HIS A 1 158 ? 3.277 3.656 -3.448 1.00 81.62 158 HIS A O 1
ATOM 1236 N N . CYS A 1 159 ? 1.316 2.993 -2.595 1.00 81.94 159 CYS A N 1
ATOM 1237 C CA . CYS A 1 159 ? 0.923 2.205 -3.767 1.00 81.94 159 CYS A CA 1
ATOM 1238 C C . CYS A 1 159 ? 0.828 3.057 -5.040 1.00 81.94 159 CYS A C 1
ATOM 1240 O O . CYS A 1 159 ? 1.330 2.643 -6.086 1.00 81.94 159 CYS A O 1
ATOM 1242 N N . LEU A 1 160 ? 0.227 4.245 -4.945 1.00 89.62 160 LEU A N 1
ATOM 1243 C CA . LEU A 1 160 ? 0.107 5.179 -6.066 1.00 89.62 160 LEU A CA 1
ATOM 1244 C C . LEU A 1 160 ? 1.478 5.704 -6.519 1.00 89.62 160 LEU A C 1
ATOM 1246 O O . LEU A 1 160 ? 1.743 5.744 -7.719 1.00 89.62 160 LEU A O 1
ATOM 1250 N N . SER A 1 161 ? 2.377 6.041 -5.590 1.00 90.81 161 SER A N 1
ATOM 1251 C CA . SER A 1 161 ? 3.755 6.43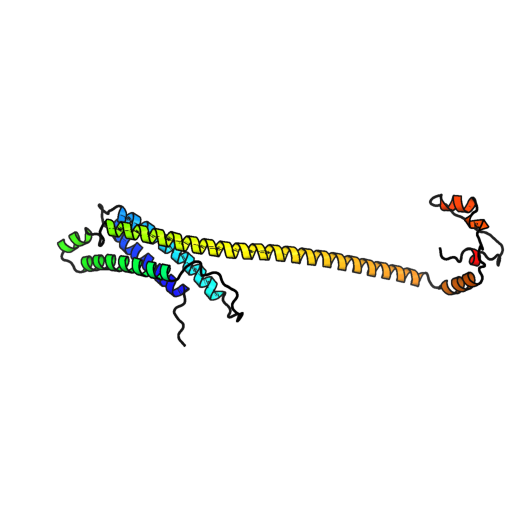5 -5.919 1.00 90.81 161 SER A CA 1
ATOM 1252 C C . SER A 1 161 ? 4.507 5.323 -6.652 1.00 90.81 161 SER A C 1
ATOM 1254 O O . SER A 1 161 ? 5.057 5.560 -7.727 1.00 90.81 161 SER A O 1
ATOM 1256 N N . ARG A 1 162 ? 4.436 4.084 -6.150 1.00 90.00 162 ARG A N 1
ATOM 1257 C CA . ARG A 1 162 ? 5.050 2.920 -6.807 1.00 90.00 162 ARG A CA 1
ATOM 1258 C C . ARG A 1 162 ? 4.472 2.664 -8.203 1.00 90.00 162 ARG A C 1
ATOM 1260 O O . ARG A 1 162 ? 5.185 2.233 -9.105 1.00 90.00 162 ARG A O 1
ATOM 1267 N N . GLN A 1 163 ? 3.183 2.936 -8.408 1.00 91.12 163 GLN A N 1
ATOM 1268 C CA . GLN A 1 163 ? 2.549 2.820 -9.722 1.00 91.12 163 GLN A CA 1
ATOM 1269 C C . GLN A 1 163 ? 3.108 3.841 -10.725 1.00 91.12 163 GLN A C 1
ATOM 1271 O O . GLN A 1 163 ? 3.316 3.492 -11.889 1.00 91.12 163 GLN A O 1
ATOM 1276 N N . ILE A 1 164 ? 3.376 5.075 -10.287 1.00 92.56 164 ILE A N 1
ATOM 1277 C CA . ILE A 1 164 ? 4.011 6.106 -11.122 1.00 92.56 164 ILE A CA 1
ATOM 1278 C C . ILE A 1 164 ? 5.422 5.661 -11.520 1.00 92.56 164 ILE A C 1
ATOM 1280 O O . ILE A 1 164 ? 5.752 5.674 -12.703 1.00 92.56 164 ILE A O 1
ATOM 1284 N N . GLU A 1 165 ? 6.221 5.186 -10.563 1.00 93.31 165 GLU A N 1
ATOM 1285 C CA . GLU A 1 165 ? 7.576 4.682 -10.827 1.00 93.31 165 GLU A CA 1
ATOM 1286 C C . GLU A 1 165 ? 7.581 3.500 -11.804 1.00 93.31 165 GLU A C 1
ATOM 1288 O O . GLU A 1 165 ? 8.410 3.439 -12.713 1.00 93.31 165 GLU A O 1
ATOM 1293 N N . MET A 1 166 ? 6.624 2.578 -11.661 1.00 93.00 166 MET A N 1
ATOM 1294 C CA . MET A 1 166 ? 6.478 1.441 -12.569 1.00 93.00 166 MET A CA 1
ATOM 1295 C C . MET A 1 166 ? 6.113 1.884 -13.988 1.00 93.00 166 MET A C 1
ATOM 1297 O O . MET A 1 166 ? 6.655 1.342 -14.953 1.00 93.00 166 MET A O 1
ATOM 1301 N N . LYS A 1 167 ? 5.232 2.882 -14.131 1.00 95.00 167 LYS A N 1
ATOM 1302 C CA . LYS A 1 167 ? 4.901 3.463 -15.437 1.00 95.00 167 LYS A CA 1
ATOM 1303 C C . LYS A 1 167 ? 6.137 4.095 -16.084 1.00 95.00 167 LYS A C 1
ATOM 1305 O O . LYS A 1 167 ? 6.426 3.802 -17.242 1.00 95.00 167 LYS A O 1
ATOM 1310 N N . ASP A 1 168 ? 6.897 4.884 -15.332 1.00 95.81 168 ASP A N 1
ATOM 1311 C CA . ASP A 1 168 ? 8.146 5.495 -15.802 1.00 95.81 168 ASP A CA 1
ATOM 1312 C C . ASP A 1 168 ? 9.185 4.440 -16.214 1.00 95.81 168 ASP A C 1
ATOM 1314 O O . ASP A 1 168 ? 9.859 4.574 -17.240 1.00 95.81 168 ASP A O 1
ATOM 1318 N N . GLY A 1 169 ? 9.310 3.365 -15.431 1.00 96.25 169 GLY A N 1
ATOM 1319 C CA . GLY A 1 169 ? 10.159 2.220 -15.753 1.00 96.25 169 GLY A CA 1
ATOM 1320 C C . GLY A 1 169 ? 9.740 1.536 -17.055 1.00 96.25 169 GLY A C 1
ATOM 1321 O O . GLY A 1 169 ? 10.587 1.265 -17.908 1.00 96.25 169 GLY A O 1
ATOM 1322 N N . LEU A 1 170 ? 8.436 1.326 -17.249 1.00 97.00 170 LEU A N 1
ATOM 1323 C CA . LEU A 1 170 ? 7.889 0.730 -18.466 1.00 97.00 170 LEU A CA 1
ATOM 1324 C C . LEU A 1 170 ? 8.134 1.613 -19.696 1.00 97.00 170 LEU A C 1
ATOM 1326 O O . LEU A 1 170 ? 8.550 1.107 -20.738 1.00 97.00 170 LEU A O 1
ATOM 1330 N N . GLU A 1 171 ? 7.954 2.930 -19.577 1.00 97.00 171 GLU A N 1
ATOM 1331 C CA . GLU A 1 171 ? 8.260 3.866 -20.663 1.00 97.00 171 GLU A CA 1
ATOM 1332 C C . GLU A 1 171 ? 9.748 3.834 -21.043 1.00 97.00 171 GLU A C 1
ATOM 1334 O O . GLU A 1 171 ? 10.088 3.851 -22.229 1.00 97.00 171 GLU A O 1
ATOM 1339 N N . LYS A 1 172 ? 10.653 3.737 -20.060 1.00 96.75 172 LYS A N 1
ATOM 1340 C CA . LYS A 1 172 ? 12.097 3.590 -20.313 1.00 96.75 172 LYS A CA 1
ATOM 1341 C C . LYS A 1 172 ? 12.424 2.275 -21.019 1.00 96.75 172 LYS A C 1
ATOM 1343 O O . LYS A 1 172 ? 13.231 2.280 -21.953 1.00 96.75 172 LYS A O 1
ATOM 1348 N N . ILE A 1 173 ? 11.800 1.171 -20.605 1.00 97.38 173 ILE A N 1
ATOM 1349 C CA . ILE A 1 173 ? 11.956 -0.135 -21.260 1.00 97.38 173 ILE A CA 1
ATOM 1350 C C . ILE A 1 173 ? 11.484 -0.050 -22.710 1.00 97.38 173 ILE A C 1
ATOM 1352 O O . ILE A 1 173 ? 12.230 -0.448 -23.600 1.00 97.38 173 ILE A O 1
ATOM 1356 N N . ASN A 1 174 ? 10.310 0.537 -22.960 1.00 97.19 174 ASN A N 1
ATOM 1357 C CA . ASN A 1 174 ? 9.773 0.668 -24.311 1.00 97.19 174 ASN A CA 1
ATOM 1358 C C . ASN A 1 174 ? 10.712 1.474 -25.225 1.00 97.19 174 ASN A C 1
ATOM 1360 O O . ASN A 1 174 ? 11.096 0.999 -26.290 1.00 97.19 174 ASN A O 1
ATOM 1364 N N . ARG A 1 175 ? 11.200 2.634 -24.760 1.00 96.81 175 ARG A N 1
ATOM 1365 C CA . ARG A 1 175 ? 12.188 3.441 -25.507 1.00 96.81 175 ARG A CA 1
ATOM 1366 C C . ARG A 1 175 ? 13.488 2.677 -25.772 1.00 96.81 175 ARG A C 1
ATOM 1368 O O . ARG A 1 175 ? 14.135 2.884 -26.795 1.00 96.81 175 ARG A O 1
ATOM 1375 N N . THR A 1 176 ? 13.911 1.827 -24.839 1.00 96.88 176 THR A N 1
ATOM 1376 C CA . THR A 1 176 ? 15.124 1.010 -25.003 1.00 96.88 176 THR A CA 1
ATOM 1377 C C . THR A 1 176 ? 14.899 -0.098 -26.028 1.00 96.88 176 THR A C 1
ATOM 1379 O O . THR A 1 176 ? 15.752 -0.306 -26.887 1.00 96.88 176 THR A O 1
ATOM 1382 N N . ALA A 1 177 ? 13.740 -0.758 -25.989 1.00 97.50 177 ALA A N 1
ATOM 1383 C CA . ALA A 1 177 ? 13.353 -1.769 -26.965 1.00 97.50 177 ALA A CA 1
ATOM 1384 C C . ALA A 1 177 ? 13.278 -1.185 -28.386 1.00 97.50 177 ALA A C 1
ATOM 1386 O O . ALA A 1 177 ? 13.862 -1.756 -29.303 1.00 97.50 177 ALA A O 1
ATOM 1387 N N . GLU A 1 178 ? 12.661 -0.011 -28.554 1.00 97.12 178 GLU A N 1
ATOM 1388 C CA . GLU A 1 178 ? 12.608 0.710 -29.836 1.00 97.12 178 GLU A CA 1
ATOM 1389 C C . GLU A 1 178 ? 14.012 0.999 -30.392 1.00 97.12 178 GLU A C 1
ATOM 1391 O O . GLU A 1 178 ? 14.283 0.740 -31.565 1.00 97.12 178 GLU A O 1
ATOM 1396 N N . LYS A 1 179 ? 14.940 1.466 -29.543 1.00 96.62 179 LYS A N 1
ATOM 1397 C CA . LYS A 1 179 ? 16.336 1.711 -29.945 1.00 96.62 179 LYS A CA 1
ATOM 1398 C C . LYS A 1 179 ? 17.069 0.437 -30.354 1.00 96.62 179 LYS A C 1
ATOM 1400 O O . LYS A 1 179 ? 17.816 0.457 -31.327 1.00 96.62 179 LYS A O 1
ATOM 1405 N N . ILE A 1 180 ? 16.884 -0.659 -29.615 1.00 96.94 180 ILE A N 1
ATOM 1406 C CA . ILE A 1 180 ? 17.492 -1.953 -29.959 1.00 96.94 180 ILE A CA 1
ATOM 1407 C C . ILE A 1 180 ? 16.990 -2.414 -31.328 1.00 96.94 180 ILE A C 1
ATOM 1409 O O . ILE A 1 180 ? 17.785 -2.873 -32.146 1.00 96.94 180 ILE A O 1
ATOM 1413 N N . LEU A 1 181 ? 15.693 -2.253 -31.589 1.00 96.69 181 LEU A N 1
ATOM 1414 C CA . LEU A 1 181 ? 15.077 -2.667 -32.843 1.00 96.69 181 LEU A CA 1
ATOM 1415 C C . LEU A 1 181 ? 15.605 -1.840 -34.029 1.00 96.69 181 LEU A C 1
ATOM 1417 O O . LEU A 1 181 ? 15.972 -2.422 -35.047 1.00 96.69 181 LEU A O 1
ATOM 1421 N N . ASP A 1 182 ? 15.760 -0.519 -33.877 1.00 96.06 182 ASP A N 1
ATOM 1422 C CA . ASP A 1 182 ? 16.396 0.347 -34.891 1.00 96.06 182 ASP A CA 1
ATOM 1423 C C . ASP A 1 182 ? 17.847 -0.071 -35.192 1.00 96.06 182 ASP A C 1
ATOM 1425 O O . ASP A 1 182 ? 18.242 -0.185 -36.354 1.00 96.06 182 ASP A O 1
ATOM 1429 N N . ILE A 1 183 ? 18.637 -0.369 -34.153 1.00 96.44 183 ILE A N 1
ATOM 1430 C CA . ILE A 1 183 ? 20.018 -0.848 -34.316 1.00 96.44 183 ILE A CA 1
ATOM 1431 C C . ILE A 1 183 ? 20.042 -2.187 -35.063 1.00 96.44 183 ILE A C 1
ATOM 1433 O O . ILE A 1 183 ? 20.836 -2.354 -35.987 1.00 96.44 183 ILE A O 1
ATOM 1437 N N . GLN A 1 184 ? 19.169 -3.132 -34.703 1.00 95.38 184 GLN A N 1
ATOM 1438 C CA . GLN A 1 184 ? 19.093 -4.433 -35.373 1.00 95.38 184 GLN A CA 1
ATOM 1439 C C . GLN A 1 184 ? 18.709 -4.302 -36.849 1.00 95.38 184 GLN A C 1
ATOM 1441 O O . GLN A 1 184 ? 19.319 -4.957 -37.696 1.00 95.38 184 GLN A O 1
ATOM 1446 N N . VAL A 1 185 ? 17.750 -3.427 -37.172 1.00 96.44 185 VAL A N 1
ATOM 1447 C CA . VAL A 1 185 ? 17.363 -3.140 -38.560 1.00 96.44 185 VAL A CA 1
ATOM 1448 C C . VAL A 1 185 ? 18.543 -2.562 -39.340 1.00 96.44 185 VAL A C 1
ATOM 1450 O O . VAL A 1 185 ? 18.830 -3.038 -40.439 1.00 96.44 185 VAL A O 1
ATOM 1453 N N . LYS A 1 186 ? 19.273 -1.592 -38.773 1.00 95.19 186 LYS A N 1
ATOM 1454 C CA . LYS A 1 186 ? 20.469 -1.019 -39.413 1.00 95.19 186 LYS A CA 1
ATOM 1455 C C . LYS A 1 186 ? 21.547 -2.067 -39.665 1.00 95.19 186 LYS A C 1
ATOM 1457 O O . LYS A 1 186 ? 22.029 -2.160 -40.787 1.00 95.19 186 LYS A O 1
ATOM 1462 N N . ILE A 1 187 ? 21.858 -2.905 -38.674 1.00 95.56 187 ILE A N 1
ATOM 1463 C CA . ILE A 1 187 ? 22.837 -3.994 -38.826 1.00 95.56 187 ILE A CA 1
ATOM 1464 C C . ILE A 1 187 ? 22.420 -4.950 -39.951 1.00 95.56 187 ILE A C 1
ATOM 1466 O O . ILE A 1 187 ? 23.249 -5.317 -40.785 1.00 95.56 187 ILE A O 1
ATOM 1470 N N . ALA A 1 188 ? 21.144 -5.343 -40.008 1.00 95.06 188 ALA A N 1
ATOM 1471 C CA . ALA A 1 188 ? 20.640 -6.230 -41.056 1.00 95.06 188 ALA A CA 1
ATOM 1472 C C . ALA A 1 188 ? 20.734 -5.591 -42.455 1.00 95.06 188 ALA A C 1
ATOM 1474 O O . ALA A 1 188 ? 21.158 -6.251 -43.408 1.00 95.06 188 ALA A O 1
ATOM 1475 N N . LEU A 1 189 ? 20.388 -4.304 -42.577 1.00 94.56 189 LEU A N 1
ATOM 1476 C CA . LEU A 1 189 ? 20.503 -3.550 -43.828 1.00 94.56 189 LEU A CA 1
ATOM 1477 C C . LEU A 1 189 ? 21.961 -3.391 -44.269 1.00 94.56 189 LEU A C 1
ATOM 1479 O O . LEU A 1 189 ? 22.264 -3.645 -45.434 1.00 94.56 189 LEU A O 1
ATOM 1483 N N . ASP A 1 190 ? 22.864 -3.033 -43.356 1.00 93.56 190 ASP A N 1
ATOM 1484 C CA . ASP A 1 190 ? 24.295 -2.897 -43.641 1.00 93.56 190 ASP A CA 1
ATOM 1485 C C . ASP A 1 190 ? 24.916 -4.237 -44.040 1.00 93.56 190 ASP A C 1
ATOM 1487 O O . ASP A 1 190 ? 25.682 -4.303 -44.999 1.00 93.56 190 ASP A O 1
ATOM 1491 N N . THR A 1 191 ? 24.521 -5.330 -43.380 1.00 94.94 191 THR A N 1
ATOM 1492 C CA . THR A 1 191 ? 24.947 -6.687 -43.757 1.00 94.94 191 THR A CA 1
ATOM 1493 C C . THR A 1 191 ? 24.507 -7.008 -45.180 1.00 94.94 191 THR A C 1
ATOM 1495 O O . THR A 1 191 ? 25.311 -7.471 -45.991 1.00 94.94 191 THR A O 1
ATOM 1498 N N . LYS A 1 192 ? 23.245 -6.712 -45.525 1.00 92.31 192 LYS A N 1
ATOM 1499 C CA . LYS A 1 192 ? 22.746 -6.963 -46.877 1.00 92.31 192 LYS A CA 1
ATOM 1500 C C . LYS A 1 192 ? 23.430 -6.078 -47.917 1.00 92.31 192 LYS A C 1
ATOM 1502 O O . LYS A 1 192 ? 23.752 -6.561 -49.000 1.00 92.31 192 LYS A O 1
ATOM 1507 N N . ARG A 1 193 ? 23.677 -4.808 -47.590 1.00 89.00 193 ARG A N 1
ATOM 1508 C CA . ARG A 1 193 ? 24.421 -3.870 -48.439 1.00 89.00 193 ARG A CA 1
ATOM 1509 C C . ARG A 1 193 ? 25.838 -4.369 -48.700 1.00 89.00 193 ARG A C 1
ATOM 1511 O O . ARG A 1 193 ? 26.262 -4.370 -49.850 1.00 89.00 193 ARG A O 1
ATOM 1518 N N . ASN A 1 194 ? 26.545 -4.805 -47.661 1.00 88.19 194 ASN A N 1
ATOM 1519 C CA . ASN A 1 194 ? 27.903 -5.327 -47.786 1.00 88.19 194 ASN A CA 1
ATOM 1520 C C . ASN A 1 194 ? 27.932 -6.605 -48.623 1.00 88.19 194 ASN A C 1
ATOM 1522 O O . ASN A 1 194 ? 28.780 -6.711 -49.496 1.00 88.19 194 ASN A O 1
ATOM 1526 N N . GLN A 1 195 ? 26.958 -7.504 -48.455 1.00 90.25 195 GLN A N 1
ATOM 1527 C CA . GLN A 1 195 ? 26.843 -8.692 -49.303 1.00 90.25 195 GLN A CA 1
ATOM 1528 C C . GLN A 1 195 ? 26.677 -8.323 -50.785 1.00 90.25 195 GLN A C 1
ATOM 1530 O O . GLN A 1 195 ? 27.364 -8.871 -51.634 1.00 90.25 195 GLN A O 1
ATOM 1535 N N . VAL A 1 196 ? 25.811 -7.354 -51.106 1.00 88.62 196 VAL A N 1
ATOM 1536 C CA . VAL A 1 196 ? 25.663 -6.863 -52.489 1.00 88.62 196 VAL A CA 1
ATOM 1537 C C . VAL A 1 196 ? 26.980 -6.266 -52.997 1.00 88.62 196 VAL A C 1
ATOM 1539 O O . VAL A 1 196 ? 27.372 -6.511 -54.135 1.00 88.62 196 VAL A O 1
ATOM 1542 N N . LEU A 1 197 ? 27.687 -5.493 -52.170 1.00 85.00 197 LEU A N 1
ATOM 1543 C CA . LEU A 1 197 ? 28.992 -4.950 -52.544 1.00 85.00 197 LEU A CA 1
ATOM 1544 C C . LEU A 1 197 ? 30.043 -6.045 -52.758 1.00 85.00 197 LEU A C 1
ATOM 1546 O O . LEU A 1 197 ? 30.875 -5.877 -53.635 1.00 85.00 197 LEU A O 1
ATOM 1550 N N . GLU A 1 198 ? 30.012 -7.149 -52.016 1.00 85.38 198 GLU A N 1
ATOM 1551 C CA . GLU A 1 198 ? 30.910 -8.290 -52.230 1.00 85.38 198 GLU A CA 1
ATOM 1552 C C . GLU A 1 198 ? 30.545 -9.074 -53.499 1.00 85.38 198 GLU A C 1
ATOM 1554 O O . GLU A 1 198 ? 31.417 -9.336 -54.326 1.00 85.38 198 GLU A O 1
ATOM 1559 N N . ASP A 1 199 ? 29.258 -9.381 -53.697 1.00 85.81 199 ASP A N 1
ATOM 1560 C CA . ASP A 1 199 ? 28.758 -10.152 -54.843 1.00 85.81 199 ASP A CA 1
ATOM 1561 C C . ASP A 1 199 ? 29.054 -9.447 -56.181 1.00 85.81 199 ASP A C 1
ATOM 1563 O O . ASP A 1 199 ? 29.443 -10.084 -57.163 1.00 85.81 199 ASP A O 1
ATOM 1567 N N . PHE A 1 200 ? 28.879 -8.120 -56.227 1.00 81.31 200 PHE A N 1
ATOM 1568 C CA . PHE A 1 200 ? 29.071 -7.313 -57.439 1.00 81.31 200 PHE A CA 1
ATOM 1569 C C . PHE A 1 200 ? 30.419 -6.573 -57.485 1.00 81.31 200 PHE A C 1
ATOM 1571 O O . PHE A 1 200 ? 30.822 -6.099 -58.548 1.00 81.31 200 PHE A O 1
ATOM 1578 N N . GLY A 1 201 ? 31.137 -6.472 -56.366 1.00 73.81 201 GLY A N 1
ATOM 1579 C CA . GLY A 1 201 ? 32.398 -5.736 -56.233 1.00 73.81 201 GLY A CA 1
ATOM 1580 C C . GLY A 1 201 ? 33.634 -6.605 -56.421 1.00 73.81 201 GLY A C 1
ATOM 1581 O O . GLY A 1 201 ? 34.583 -6.495 -55.650 1.00 73.81 201 GLY A O 1
ATOM 1582 N N . GLN A 1 202 ? 33.669 -7.426 -57.476 1.00 68.00 202 GLN A N 1
ATOM 1583 C CA . GLN A 1 202 ? 34.880 -8.173 -57.865 1.00 68.00 202 GLN A CA 1
ATOM 1584 C C . GLN A 1 202 ? 36.090 -7.257 -58.122 1.00 68.00 202 GLN A C 1
ATOM 1586 O O . GLN A 1 202 ? 37.235 -7.702 -58.099 1.00 68.00 202 GLN A O 1
ATOM 1591 N N . PHE A 1 203 ? 35.834 -5.972 -58.365 1.00 69.88 203 PHE A N 1
ATOM 1592 C CA . PHE A 1 203 ? 36.832 -4.948 -58.599 1.00 69.88 203 PHE A CA 1
ATOM 1593 C C . PHE A 1 203 ? 36.603 -3.787 -57.635 1.00 69.88 203 PHE A C 1
ATOM 1595 O O . PHE A 1 203 ? 35.516 -3.213 -57.607 1.00 69.88 203 PHE A O 1
ATOM 1602 N N . ASN A 1 204 ? 37.620 -3.434 -56.848 1.00 74.25 204 ASN A N 1
ATOM 1603 C CA . ASN A 1 204 ? 37.586 -2.249 -55.999 1.00 74.25 204 ASN A CA 1
ATOM 1604 C C . ASN A 1 204 ? 38.095 -1.045 -56.811 1.00 74.25 204 ASN A C 1
ATOM 1606 O O . ASN A 1 204 ? 39.310 -0.894 -56.922 1.00 74.25 204 ASN A O 1
ATOM 1610 N N . PRO A 1 205 ? 37.215 -0.157 -57.323 1.00 76.75 205 PRO A N 1
ATOM 1611 C CA . PRO A 1 205 ? 37.607 0.928 -58.226 1.00 76.75 205 PRO A CA 1
ATOM 1612 C C . PRO A 1 205 ? 38.411 2.035 -57.529 1.00 76.75 205 PRO A C 1
ATOM 1614 O O . PRO A 1 205 ? 38.738 3.052 -58.140 1.00 76.75 205 PRO A O 1
ATOM 1617 N N . ARG A 1 206 ? 38.674 1.900 -56.221 1.00 80.38 206 ARG A N 1
ATOM 1618 C CA . ARG A 1 206 ? 39.347 2.918 -55.417 1.00 80.38 206 ARG A CA 1
ATOM 1619 C C . ARG A 1 206 ? 40.780 3.161 -55.876 1.00 80.38 206 ARG A C 1
ATOM 1621 O O . ARG A 1 206 ? 41.209 4.309 -55.854 1.00 80.38 206 ARG A O 1
ATOM 1628 N N . GLY A 1 207 ? 41.501 2.120 -56.295 1.00 83.50 207 GLY A N 1
ATOM 1629 C CA . GLY A 1 207 ? 42.869 2.268 -56.793 1.00 83.50 207 GLY A CA 1
ATOM 1630 C C . GLY A 1 207 ? 42.908 3.126 -58.057 1.00 83.50 207 GLY A C 1
ATOM 1631 O O . GLY A 1 207 ? 43.611 4.134 -58.108 1.00 83.50 207 GLY A O 1
ATOM 1632 N N . GLU A 1 208 ? 42.075 2.786 -59.040 1.00 82.94 208 GLU A N 1
ATOM 1633 C CA . GLU A 1 208 ? 41.966 3.511 -60.308 1.00 82.94 208 GLU A CA 1
ATOM 1634 C C . GLU A 1 208 ? 41.417 4.918 -60.098 1.00 82.94 208 GLU A C 1
ATOM 1636 O O . GLU A 1 208 ? 41.883 5.861 -60.735 1.00 82.94 208 GLU A O 1
ATOM 1641 N N . TYR A 1 209 ? 40.450 5.077 -59.192 1.00 85.00 209 TYR A N 1
ATOM 1642 C CA . TYR A 1 209 ? 39.941 6.380 -58.782 1.00 85.00 209 TYR A CA 1
ATOM 1643 C C . TYR A 1 209 ? 41.066 7.242 -58.197 1.00 85.00 209 TYR A C 1
ATOM 1645 O O . TYR A 1 209 ? 41.300 8.348 -58.670 1.00 85.00 209 TYR A O 1
ATOM 1653 N N . GLU A 1 210 ? 41.826 6.747 -57.217 1.00 88.44 210 GLU A N 1
ATOM 1654 C CA . GLU A 1 210 ? 42.917 7.516 -56.608 1.00 88.44 210 GLU A CA 1
ATOM 1655 C C . GLU A 1 210 ? 44.004 7.881 -57.632 1.00 88.44 210 GLU A C 1
ATOM 1657 O O . GLU A 1 210 ? 44.507 9.007 -57.612 1.00 88.44 210 GLU A O 1
ATOM 1662 N N . THR A 1 211 ? 44.329 6.983 -58.569 1.00 88.12 211 THR A N 1
ATOM 1663 C CA . THR A 1 211 ? 45.236 7.284 -59.687 1.00 88.12 211 THR A CA 1
ATOM 1664 C C . THR A 1 211 ? 44.668 8.364 -60.608 1.00 88.12 211 THR A C 1
ATOM 1666 O O . THR A 1 211 ? 45.356 9.346 -60.884 1.00 88.12 211 THR A O 1
ATOM 1669 N N . ASN A 1 212 ? 43.416 8.233 -61.051 1.00 89.00 212 ASN A N 1
ATOM 1670 C CA . ASN A 1 212 ? 42.766 9.209 -61.928 1.00 89.00 212 ASN A CA 1
ATOM 1671 C C . ASN A 1 212 ? 42.640 10.582 -61.257 1.00 89.00 212 ASN A C 1
ATOM 1673 O O . ASN A 1 212 ? 42.858 11.598 -61.911 1.00 89.00 212 ASN A O 1
ATOM 1677 N N . ASN A 1 213 ? 42.369 10.617 -59.951 1.00 86.94 213 ASN A N 1
ATOM 1678 C CA . ASN A 1 213 ? 42.287 11.854 -59.182 1.00 86.94 213 ASN A CA 1
ATOM 1679 C C . ASN A 1 213 ? 43.641 12.572 -59.114 1.00 86.94 213 ASN A C 1
ATOM 1681 O O . ASN A 1 213 ? 43.694 13.791 -59.189 1.00 86.94 213 ASN A O 1
ATOM 1685 N N . ARG A 1 214 ? 44.749 11.823 -59.000 1.00 87.25 214 ARG A N 1
ATOM 1686 C CA . ARG A 1 214 ? 46.109 12.395 -59.026 1.00 87.25 214 ARG A CA 1
ATOM 1687 C C . ARG A 1 214 ? 46.509 12.919 -60.405 1.00 87.25 214 ARG A C 1
ATOM 1689 O O . ARG A 1 214 ? 47.315 13.837 -60.482 1.00 87.25 214 ARG A O 1
ATOM 1696 N N . LEU A 1 215 ? 45.985 12.322 -61.477 1.00 87.31 215 LEU A N 1
ATOM 1697 C CA . LEU A 1 215 ? 46.221 12.765 -62.857 1.00 87.31 215 LEU A CA 1
ATOM 1698 C C . LEU A 1 215 ? 45.357 13.970 -63.252 1.00 87.31 215 LEU A C 1
ATOM 1700 O O . LEU A 1 215 ? 45.606 14.596 -64.282 1.00 87.31 215 LEU A O 1
ATOM 1704 N N . ARG A 1 216 ? 44.322 14.278 -62.468 1.00 86.81 216 ARG A N 1
ATOM 1705 C CA . ARG A 1 216 ? 43.413 15.384 -62.737 1.00 86.81 216 ARG A CA 1
ATOM 1706 C C . ARG A 1 216 ? 44.096 16.715 -62.425 1.00 86.81 216 ARG A C 1
ATOM 1708 O O . ARG A 1 216 ? 44.612 16.914 -61.333 1.00 86.81 216 ARG A O 1
ATOM 1715 N N . HIS A 1 217 ? 44.032 17.646 -63.371 1.00 85.38 217 HIS A N 1
ATOM 1716 C CA . HIS A 1 217 ? 44.394 19.040 -63.127 1.00 85.38 217 HIS A CA 1
ATOM 1717 C C . HIS A 1 217 ? 43.206 19.833 -62.577 1.00 85.38 217 HIS A C 1
ATOM 1719 O O . HIS A 1 217 ? 42.047 19.556 -62.915 1.00 85.38 217 HIS A O 1
ATOM 1725 N N . ASP A 1 218 ? 43.495 20.860 -61.784 1.00 79.62 218 ASP A N 1
ATOM 1726 C CA . ASP A 1 218 ? 42.488 21.812 -61.321 1.00 79.62 218 ASP A CA 1
ATOM 1727 C C . ASP A 1 218 ? 41.711 22.399 -62.513 1.00 79.62 218 ASP A C 1
ATOM 1729 O O . ASP A 1 218 ? 42.266 22.623 -63.588 1.00 79.62 218 ASP A O 1
ATOM 1733 N N . LEU A 1 219 ? 40.402 22.608 -62.331 1.00 82.62 219 LEU A N 1
ATOM 1734 C CA . LEU A 1 219 ? 39.448 23.072 -63.359 1.00 82.62 219 LEU A CA 1
ATOM 1735 C C . LEU A 1 219 ? 39.148 22.079 -64.504 1.00 82.62 219 LEU A C 1
ATOM 1737 O O . LEU A 1 219 ? 38.362 22.396 -65.401 1.00 82.62 219 LEU A O 1
ATOM 1741 N N . THR A 1 220 ? 39.693 20.856 -64.474 1.00 83.50 220 THR A N 1
ATOM 1742 C CA . THR A 1 220 ? 39.311 19.805 -65.436 1.00 83.50 220 THR A CA 1
ATOM 1743 C C . THR A 1 220 ? 37.802 19.559 -65.376 1.00 83.50 220 THR A C 1
ATOM 1745 O O . THR A 1 220 ? 37.255 19.293 -64.306 1.00 83.50 220 THR A O 1
ATOM 1748 N N . GLY A 1 221 ? 37.138 19.630 -66.532 1.00 82.44 221 GLY A N 1
ATOM 1749 C CA . GLY A 1 221 ? 35.706 19.359 -66.680 1.00 82.44 221 GLY A CA 1
ATOM 1750 C C . GLY A 1 221 ? 34.764 20.528 -66.431 1.00 82.44 221 GLY A C 1
ATOM 1751 O O . GLY A 1 221 ? 33.560 20.343 -66.567 1.00 82.44 221 GLY A O 1
ATOM 1752 N N . LEU A 1 222 ? 35.287 21.729 -66.164 1.00 85.50 222 LEU A N 1
ATOM 1753 C CA . LEU A 1 222 ? 34.462 22.925 -65.972 1.00 85.50 222 LEU A CA 1
ATOM 1754 C C . LEU A 1 222 ? 33.582 23.240 -67.195 1.00 85.50 222 LEU A C 1
ATOM 1756 O O . LEU A 1 222 ? 32.424 23.608 -67.052 1.00 85.50 222 LEU A O 1
ATOM 1760 N N . TRP A 1 223 ? 34.113 23.024 -68.402 1.00 85.12 223 TRP A N 1
ATOM 1761 C CA . TRP A 1 223 ? 33.372 23.192 -69.657 1.00 85.12 223 TRP A CA 1
ATOM 1762 C C . TRP A 1 223 ? 32.160 22.254 -69.776 1.00 85.12 223 TRP A C 1
ATOM 1764 O O . TRP A 1 223 ? 31.210 22.585 -70.479 1.00 85.12 223 TRP A O 1
ATOM 1774 N N . LEU A 1 224 ? 32.200 21.091 -69.113 1.00 85.94 224 LEU A N 1
ATOM 1775 C CA . LEU A 1 224 ? 31.099 20.133 -69.087 1.00 85.94 224 LEU A CA 1
ATOM 1776 C C . LEU A 1 224 ? 30.097 20.524 -68.002 1.00 85.94 224 LEU A C 1
ATOM 1778 O O . LEU A 1 224 ? 28.914 20.639 -68.293 1.00 85.94 224 LEU A O 1
ATOM 1782 N N . THR A 1 225 ? 30.563 20.756 -66.770 1.00 85.19 225 THR A N 1
ATOM 1783 C CA . THR A 1 225 ? 29.684 21.030 -65.621 1.00 85.19 225 THR A CA 1
ATOM 1784 C C . THR A 1 225 ? 29.014 22.401 -65.666 1.00 85.19 225 THR A C 1
ATOM 1786 O O . THR A 1 225 ? 27.968 22.565 -65.056 1.00 85.19 225 THR A O 1
ATOM 1789 N N . GLN A 1 226 ? 29.580 23.371 -66.391 1.00 86.31 226 GLN A N 1
ATOM 1790 C CA . GLN A 1 226 ? 28.970 24.688 -66.643 1.00 86.31 226 GLN A CA 1
ATOM 1791 C C . GLN A 1 226 ? 28.271 24.769 -68.009 1.00 86.31 226 GLN A C 1
ATOM 1793 O O . GLN A 1 226 ? 27.902 25.851 -68.467 1.00 86.31 226 GLN A O 1
ATOM 1798 N N . GLY A 1 227 ? 28.156 23.639 -68.708 1.00 88.19 227 GLY A N 1
ATOM 1799 C CA . GLY A 1 227 ? 27.514 23.570 -70.009 1.00 88.19 227 GLY A CA 1
ATOM 1800 C C . GLY A 1 227 ? 25.990 23.449 -69.890 1.00 88.19 227 GLY A C 1
ATOM 1801 O O . GLY A 1 227 ? 25.490 22.788 -68.977 1.00 88.19 227 GLY A O 1
ATOM 1802 N N . PRO A 1 228 ? 25.231 23.976 -70.868 1.00 88.69 228 PRO A N 1
ATOM 1803 C CA . PRO A 1 228 ? 23.768 23.888 -70.867 1.00 88.69 228 PRO A CA 1
ATOM 1804 C C . PRO A 1 228 ? 23.255 22.439 -70.925 1.00 88.69 228 PRO A C 1
ATOM 1806 O O . PRO A 1 228 ? 22.156 22.145 -70.459 1.00 88.69 228 PRO A O 1
ATOM 1809 N N . GLU A 1 229 ? 24.049 21.518 -71.479 1.00 88.12 229 GLU A N 1
ATOM 1810 C CA . GLU A 1 229 ? 23.732 20.087 -71.541 1.00 88.12 229 GLU A CA 1
ATOM 1811 C C . GLU A 1 229 ? 23.738 19.437 -70.151 1.00 88.12 229 GLU A C 1
ATOM 1813 O O . GLU A 1 229 ? 22.849 18.642 -69.836 1.00 88.12 229 GLU A O 1
ATOM 1818 N N . PHE A 1 230 ? 24.710 19.798 -69.308 1.00 89.38 230 PHE A N 1
ATOM 1819 C CA . PHE A 1 230 ? 24.801 19.296 -67.941 1.00 89.38 230 PHE A CA 1
ATOM 1820 C C . PHE A 1 230 ? 23.698 19.887 -67.066 1.00 89.38 230 PHE A C 1
ATOM 1822 O O . PHE A 1 230 ? 23.040 19.138 -66.350 1.00 89.38 230 PHE A O 1
ATOM 1829 N N . ASP A 1 231 ? 23.422 21.187 -67.186 1.00 89.69 231 ASP A N 1
ATOM 1830 C CA . ASP A 1 231 ? 22.334 21.845 -66.451 1.00 89.69 231 ASP A CA 1
ATOM 1831 C C . ASP A 1 231 ? 20.961 21.253 -66.798 1.00 89.69 231 ASP A C 1
ATOM 1833 O O . ASP A 1 231 ? 20.131 21.007 -65.914 1.00 89.69 231 ASP A O 1
ATOM 1837 N N . CYS A 1 232 ? 20.725 20.980 -68.087 1.00 90.69 232 CYS A N 1
ATOM 1838 C CA . CYS A 1 232 ? 19.502 20.338 -68.562 1.00 90.69 232 CYS A CA 1
ATOM 1839 C C . CYS A 1 232 ? 19.362 18.917 -68.004 1.00 90.69 232 CYS A C 1
ATOM 1841 O O . CYS A 1 232 ? 18.284 18.545 -67.530 1.00 90.69 232 CYS A O 1
ATOM 1843 N N . TRP A 1 233 ? 20.451 18.142 -68.013 1.00 93.38 233 TRP A N 1
ATOM 1844 C CA . TRP A 1 233 ? 20.480 16.809 -67.418 1.00 93.38 233 TRP A CA 1
ATOM 1845 C C . TRP A 1 233 ? 20.228 16.853 -65.902 1.00 93.38 233 TRP A C 1
ATOM 1847 O O . TRP A 1 233 ? 19.338 16.165 -65.402 1.00 93.38 233 TRP A O 1
ATOM 1857 N N . TYR A 1 234 ? 20.943 17.712 -65.174 1.00 90.75 234 TYR A N 1
ATOM 1858 C CA . TYR A 1 234 ? 20.846 17.829 -63.719 1.00 90.75 234 TYR A CA 1
ATOM 1859 C C . TYR A 1 234 ? 19.445 18.256 -63.255 1.00 90.75 234 TYR A C 1
ATOM 1861 O O . TYR A 1 234 ? 18.922 17.736 -62.270 1.00 90.75 234 TYR A O 1
ATOM 1869 N N . SER A 1 235 ? 18.807 19.169 -63.991 1.00 93.00 235 SER A N 1
ATOM 1870 C CA . SER A 1 235 ? 17.494 19.720 -63.627 1.00 93.00 235 SER A CA 1
ATOM 1871 C C . SER A 1 235 ? 16.308 18.84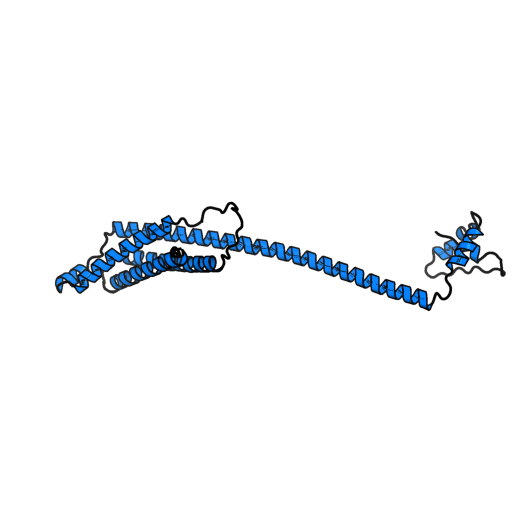3 -64.053 1.00 93.00 235 SER A C 1
ATOM 1873 O O . SER A 1 235 ? 15.191 19.068 -63.586 1.00 93.00 235 SER A O 1
ATOM 1875 N N . THR A 1 236 ? 16.514 17.856 -64.935 1.00 93.62 236 THR A N 1
ATOM 1876 C CA . THR A 1 236 ? 15.433 17.025 -65.493 1.00 93.62 236 THR A CA 1
ATOM 1877 C C . THR A 1 236 ? 15.420 15.632 -64.851 1.00 93.62 236 THR A C 1
ATOM 1879 O O . THR A 1 236 ? 16.328 14.833 -65.117 1.00 93.62 236 THR A O 1
ATOM 1882 N N . PRO A 1 237 ? 14.382 15.271 -64.065 1.00 91.44 237 PRO A N 1
ATOM 1883 C CA . PRO A 1 237 ? 14.268 13.943 -63.467 1.00 91.44 237 PRO A CA 1
ATOM 1884 C C . PRO A 1 237 ? 14.311 12.825 -64.520 1.00 91.44 237 PRO A C 1
ATOM 1886 O O . PRO A 1 237 ? 13.667 12.918 -65.562 1.00 91.44 237 PRO A O 1
ATOM 1889 N N . ALA A 1 238 ? 15.048 11.749 -64.229 1.00 89.44 238 ALA A N 1
ATOM 1890 C CA . ALA A 1 238 ? 15.216 10.570 -65.092 1.00 89.44 238 ALA A CA 1
ATOM 1891 C C . ALA A 1 238 ? 15.878 10.812 -66.472 1.00 89.44 238 ALA A C 1
ATOM 1893 O O . ALA A 1 238 ? 15.845 9.925 -67.331 1.00 89.44 238 ALA A O 1
ATOM 1894 N N . SER A 1 239 ? 16.517 11.964 -66.691 1.00 91.38 239 SER A N 1
ATOM 1895 C CA . SER A 1 239 ? 17.309 12.221 -67.899 1.00 91.38 239 SER A CA 1
ATOM 1896 C C . SER A 1 239 ? 18.677 11.505 -67.866 1.00 91.38 239 SER A C 1
ATOM 1898 O O . SER A 1 239 ? 19.148 11.052 -66.818 1.00 91.38 239 SER A O 1
ATOM 1900 N N . ARG A 1 240 ? 19.325 11.348 -69.031 1.00 90.00 240 ARG A N 1
ATOM 1901 C CA . ARG A 1 240 ? 20.624 10.661 -69.172 1.00 90.00 240 ARG A CA 1
ATOM 1902 C C . ARG A 1 240 ? 21.605 11.528 -69.954 1.00 90.00 240 ARG A C 1
ATOM 1904 O O . ARG A 1 240 ? 21.279 11.955 -71.056 1.00 90.00 240 ARG A O 1
ATOM 1911 N N . LEU A 1 241 ? 22.805 11.720 -69.412 1.00 88.31 241 LEU A N 1
ATOM 1912 C CA . LEU A 1 241 ? 23.927 12.364 -70.094 1.00 88.31 241 LEU A CA 1
ATOM 1913 C C . LEU A 1 241 ? 24.901 11.293 -70.594 1.00 88.31 241 LEU A C 1
ATOM 1915 O O . LEU A 1 241 ? 25.279 10.393 -69.843 1.00 88.31 241 LEU A O 1
ATOM 1919 N N . TRP A 1 242 ? 25.299 11.374 -71.864 1.00 86.56 242 TRP A N 1
ATOM 1920 C CA . TRP A 1 242 ? 26.219 10.416 -72.479 1.00 86.56 242 TRP A CA 1
ATOM 1921 C C . TRP A 1 242 ? 27.508 11.103 -72.927 1.00 86.56 242 TRP A C 1
ATOM 1923 O O . TRP A 1 242 ? 27.509 11.879 -73.879 1.00 86.56 242 TRP A O 1
ATOM 1933 N N . CYS A 1 243 ? 28.628 10.780 -72.280 1.00 83.44 243 CYS A N 1
ATOM 1934 C CA . CYS A 1 243 ? 29.934 11.346 -72.619 1.00 83.44 243 CYS A CA 1
ATOM 1935 C C . CYS A 1 243 ? 30.758 10.370 -73.467 1.00 83.44 243 CYS A C 1
ATOM 1937 O O . CYS A 1 243 ? 31.437 9.476 -72.956 1.00 83.44 243 CYS A O 1
ATOM 1939 N N . SER A 1 244 ? 30.710 10.551 -74.788 1.00 84.81 244 SER A N 1
ATOM 1940 C CA . SER A 1 244 ? 31.480 9.763 -75.755 1.00 84.81 244 SER A CA 1
ATOM 1941 C C . SER A 1 244 ? 32.837 10.389 -76.077 1.00 84.81 244 SER A C 1
ATOM 1943 O O . SER A 1 244 ? 32.980 11.605 -76.125 1.00 84.81 244 SER A O 1
ATOM 1945 N N . GLY A 1 245 ? 33.831 9.555 -76.377 1.00 84.25 245 GLY A N 1
ATOM 1946 C CA . GLY A 1 245 ? 35.135 10.004 -76.866 1.00 84.25 245 GLY A CA 1
ATOM 1947 C C . GLY A 1 245 ? 36.059 8.826 -77.146 1.00 84.25 245 GLY A C 1
ATOM 1948 O O . GLY A 1 245 ? 35.803 7.719 -76.659 1.00 84.25 245 GLY A O 1
ATOM 1949 N N . ILE A 1 246 ? 37.145 9.057 -77.885 1.00 88.25 246 ILE A N 1
ATOM 1950 C CA . ILE A 1 246 ? 38.124 8.012 -78.222 1.00 88.25 246 ILE A CA 1
ATOM 1951 C C . ILE A 1 246 ? 38.723 7.349 -76.960 1.00 88.25 246 ILE A C 1
ATOM 1953 O O . ILE A 1 246 ? 38.708 7.942 -75.868 1.00 88.25 246 ILE A O 1
ATOM 1957 N N . PRO A 1 247 ? 39.228 6.107 -77.055 1.00 85.81 247 PRO A N 1
ATOM 1958 C CA . PRO A 1 247 ? 40.006 5.494 -75.979 1.00 85.81 247 PRO A CA 1
ATOM 1959 C C . PRO A 1 247 ? 41.160 6.411 -75.545 1.00 85.81 247 PRO A C 1
ATOM 1961 O O . PRO A 1 247 ? 41.790 7.049 -76.381 1.00 85.81 247 PRO A O 1
ATOM 1964 N N . GLY A 1 248 ? 41.402 6.532 -74.237 1.00 82.12 248 GLY A N 1
ATOM 1965 C CA . GLY A 1 248 ? 42.453 7.410 -73.705 1.00 82.12 248 GLY A CA 1
ATOM 1966 C C . GLY A 1 248 ? 42.126 8.911 -73.658 1.00 82.12 248 GLY A C 1
ATOM 1967 O O . GLY A 1 248 ? 42.920 9.664 -73.114 1.00 82.12 248 GLY A O 1
ATOM 1968 N N . ALA A 1 249 ? 40.947 9.362 -74.111 1.00 85.81 249 ALA A N 1
ATOM 1969 C CA . ALA A 1 249 ? 40.542 10.781 -74.077 1.00 85.81 249 ALA A CA 1
ATOM 1970 C C . ALA A 1 249 ? 40.320 11.382 -72.664 1.00 85.81 249 ALA A C 1
ATOM 1972 O O . ALA A 1 249 ? 39.719 12.442 -72.535 1.00 85.81 249 ALA A O 1
ATOM 1973 N N . GLY A 1 250 ? 40.721 10.692 -71.592 1.00 85.62 250 GLY A N 1
ATOM 1974 C CA . GLY A 1 250 ? 40.617 11.211 -70.224 1.00 85.62 250 GLY A CA 1
ATOM 1975 C C . GLY A 1 250 ? 39.223 11.155 -69.587 1.00 85.62 250 GLY A C 1
ATOM 1976 O O . GLY A 1 250 ? 39.031 11.737 -68.527 1.00 85.62 250 GLY A O 1
ATOM 1977 N N . LYS A 1 251 ? 38.256 10.426 -70.167 1.00 88.62 251 LYS A N 1
ATOM 1978 C CA . LYS A 1 251 ? 36.886 10.294 -69.618 1.00 88.62 251 LYS A CA 1
ATOM 1979 C C . LYS A 1 251 ? 36.870 9.892 -68.134 1.00 88.62 251 LYS A C 1
ATOM 1981 O O . LYS A 1 251 ? 36.157 10.497 -67.348 1.00 88.62 251 LYS A O 1
ATOM 1986 N N . SER A 1 252 ? 37.684 8.919 -67.725 1.00 87.25 252 SER A N 1
ATOM 1987 C CA . SER A 1 252 ? 37.742 8.484 -66.319 1.00 87.25 252 SER A CA 1
ATOM 1988 C C . SER A 1 252 ? 38.348 9.537 -65.383 1.00 87.25 252 SER A C 1
ATOM 1990 O O . SER A 1 252 ? 37.918 9.648 -64.244 1.00 87.25 252 SER A O 1
ATOM 1992 N N . VAL A 1 253 ? 39.305 10.340 -65.862 1.00 86.88 253 VAL A N 1
ATOM 1993 C CA . VAL A 1 253 ? 39.898 11.462 -65.108 1.00 86.88 253 VAL A CA 1
ATOM 1994 C C . VAL A 1 253 ? 38.889 12.604 -64.951 1.00 86.88 253 VAL A C 1
ATOM 1996 O O . VAL A 1 253 ? 38.807 13.212 -63.887 1.00 86.88 253 VAL A O 1
ATOM 1999 N N . LEU A 1 254 ? 38.066 12.844 -65.979 1.00 85.56 254 LEU A N 1
ATOM 2000 C CA . LEU A 1 254 ? 36.995 13.845 -65.979 1.00 85.56 254 LEU A CA 1
ATOM 2001 C C . LEU A 1 254 ? 35.953 13.592 -64.876 1.00 85.56 254 LEU A C 1
ATOM 2003 O O . LEU A 1 254 ? 35.556 14.526 -64.184 1.00 85.56 254 LEU A O 1
ATOM 2007 N N . PHE A 1 255 ? 35.546 12.331 -64.695 1.00 81.56 255 PHE A N 1
ATOM 2008 C CA . PHE A 1 255 ? 34.509 11.923 -63.732 1.00 81.56 255 PHE A CA 1
ATOM 2009 C C . PHE A 1 255 ? 35.049 11.451 -62.379 1.00 81.56 255 PHE A C 1
ATOM 2011 O O . PHE A 1 255 ? 34.289 11.033 -61.510 1.00 81.56 255 PHE A O 1
ATOM 2018 N N . CYS A 1 256 ? 36.360 11.523 -62.177 1.00 75.19 256 CYS A N 1
ATOM 2019 C CA . CYS A 1 256 ? 36.980 11.267 -60.893 1.00 75.19 256 CYS A CA 1
ATOM 2020 C C . CYS A 1 256 ? 37.006 12.574 -60.083 1.00 75.19 256 CYS A C 1
ATOM 2022 O O . CYS A 1 256 ? 37.999 13.300 -60.104 1.00 75.19 256 CYS A O 1
ATOM 2024 N N . SER A 1 257 ? 35.894 12.931 -59.437 1.00 61.88 257 SER A N 1
ATOM 2025 C CA . SER A 1 257 ? 35.830 14.012 -58.439 1.00 61.88 257 SER A CA 1
ATOM 2026 C C . SER A 1 257 ? 35.084 13.559 -57.193 1.00 61.88 257 SER A C 1
ATOM 2028 O O . SER A 1 257 ? 34.119 12.801 -57.263 1.00 61.88 257 SER A O 1
ATOM 2030 N N . ARG A 1 258 ? 35.537 14.074 -56.048 1.00 51.06 258 ARG A N 1
ATOM 2031 C CA . ARG A 1 258 ? 34.697 14.248 -54.866 1.00 51.06 258 ARG A CA 1
ATOM 2032 C C . ARG A 1 258 ? 33.970 15.574 -55.046 1.00 51.06 258 ARG A C 1
ATOM 2034 O O . ARG A 1 258 ? 34.654 16.589 -55.162 1.00 51.06 258 ARG A O 1
ATOM 2041 N N . ASP A 1 259 ? 32.648 15.533 -55.087 1.00 38.12 259 ASP A N 1
ATOM 2042 C CA . ASP A 1 259 ? 31.850 16.681 -54.652 1.00 38.12 259 ASP A CA 1
ATOM 2043 C C . ASP A 1 259 ? 31.906 16.777 -53.118 1.00 38.12 259 ASP A C 1
ATOM 2045 O O . ASP A 1 259 ? 31.946 15.703 -52.459 1.00 38.12 259 ASP A O 1
#

Organism: Fusarium proliferatum (strain ET1) (NCBI:txid1227346)